Protein AF-0000000080381878 (afdb_homodimer)

Structure (mmCIF, N/CA/C/O backbone):
data_AF-0000000080381878-model_v1
#
loop_
_entity.id
_entity.type
_entity.pdbx_description
1 polymer 'Uncharacterized protein'
#
loop_
_atom_site.group_PDB
_atom_site.id
_atom_site.type_symbol
_atom_site.label_atom_id
_atom_site.label_alt_id
_atom_site.label_comp_id
_atom_site.label_asym_id
_atom_site.label_entity_id
_atom_site.label_seq_id
_atom_site.pdbx_PDB_ins_code
_atom_site.Cartn_x
_atom_site.Cartn_y
_atom_site.Cartn_z
_atom_site.occupancy
_atom_site.B_iso_or_equiv
_atom_site.auth_seq_id
_atom_site.auth_comp_id
_atom_site.auth_asym_id
_atom_site.auth_atom_id
_atom_site.pdbx_PDB_model_num
ATOM 1 N N . MET A 1 1 ? 7.43 -66.438 -28.812 1 29.39 1 MET A N 1
ATOM 2 C CA . MET A 1 1 ? 7.379 -65.875 -27.469 1 29.39 1 MET A CA 1
ATOM 3 C C . MET A 1 1 ? 6.996 -64.375 -27.5 1 29.39 1 MET A C 1
ATOM 5 O O . MET A 1 1 ? 6.422 -63.875 -26.547 1 29.39 1 MET A O 1
ATOM 9 N N . SER A 1 2 ? 7.508 -63.375 -28.281 1 38.94 2 SER A N 1
ATOM 10 C CA . SER A 1 2 ? 8.07 -62.125 -27.781 1 38.94 2 SER A CA 1
ATOM 11 C C . SER A 1 2 ? 6.992 -61.031 -27.656 1 38.94 2 SER A C 1
ATOM 13 O O . SER A 1 2 ? 6.234 -60.781 -28.594 1 38.94 2 SER A O 1
ATOM 15 N N . ALA A 1 3 ? 6.531 -60.75 -26.438 1 44.94 3 ALA A N 1
ATOM 16 C CA . ALA A 1 3 ? 5.68 -59.719 -25.812 1 44.94 3 ALA A CA 1
ATOM 17 C C . ALA A 1 3 ? 6.133 -58.312 -26.203 1 44.94 3 ALA A C 1
ATOM 19 O O . ALA A 1 3 ? 7.254 -57.906 -25.891 1 44.94 3 ALA A O 1
ATOM 20 N N . PHE A 1 4 ? 5.91 -57.844 -27.391 1 40.34 4 PHE A N 1
ATOM 21 C CA . PHE A 1 4 ? 6.152 -56.469 -27.781 1 40.34 4 PHE A CA 1
ATOM 22 C C . PHE A 1 4 ? 5.609 -55.5 -26.734 1 40.34 4 PHE A C 1
ATOM 24 O O . PHE A 1 4 ? 4.395 -55.406 -26.531 1 40.34 4 PHE A O 1
ATOM 31 N N . GLU A 1 5 ? 6.176 -55.469 -25.5 1 43.88 5 GLU A N 1
ATOM 32 C CA . GLU A 1 5 ? 5.855 -54.469 -24.469 1 43.88 5 GLU A CA 1
ATOM 33 C C . GLU A 1 5 ? 5.918 -53.062 -25.047 1 43.88 5 GLU A C 1
ATOM 35 O O . GLU A 1 5 ? 6.984 -52.594 -25.453 1 43.88 5 GLU A O 1
ATOM 40 N N . LEU A 1 6 ? 5.078 -52.656 -25.906 1 43.62 6 LEU A N 1
ATOM 41 C CA . LEU A 1 6 ? 5.066 -51.25 -26.344 1 43.62 6 LEU A CA 1
ATOM 42 C C . LEU A 1 6 ? 5.254 -50.312 -25.156 1 43.62 6 LEU A C 1
ATOM 44 O O . LEU A 1 6 ? 4.52 -50.406 -24.172 1 43.62 6 LEU A O 1
ATOM 48 N N . LEU A 1 7 ? 6.473 -49.938 -24.719 1 45.19 7 LEU A N 1
ATOM 49 C CA . LEU A 1 7 ? 6.898 -48.844 -23.844 1 45.19 7 LEU A CA 1
ATOM 50 C C . LEU A 1 7 ? 6.012 -47.625 -24.031 1 45.19 7 LEU A C 1
ATOM 52 O O . LEU A 1 7 ? 5.996 -47.031 -25.109 1 45.19 7 LEU A O 1
ATOM 56 N N . THR A 1 8 ? 4.809 -47.625 -23.562 1 49.16 8 THR A N 1
ATOM 57 C CA . THR A 1 8 ? 4.023 -46.406 -23.469 1 49.16 8 THR A CA 1
ATOM 58 C C . THR A 1 8 ? 4.879 -45.25 -22.969 1 49.16 8 THR A C 1
ATOM 60 O O . THR A 1 8 ? 5.551 -45.375 -21.953 1 49.16 8 THR A O 1
ATOM 63 N N . PRO A 1 9 ? 5.414 -44.406 -23.875 1 51.03 9 PRO A N 1
ATOM 64 C CA . PRO A 1 9 ? 6.215 -43.25 -23.438 1 51.03 9 PRO A CA 1
ATOM 65 C C . PRO A 1 9 ? 5.676 -42.625 -22.172 1 51.03 9 PRO A C 1
ATOM 67 O O . PRO A 1 9 ? 4.473 -42.688 -21.906 1 51.03 9 PRO A O 1
ATOM 70 N N . PRO A 1 10 ? 6.441 -42.688 -21.094 1 47.47 10 PRO A N 1
ATOM 71 C CA . PRO A 1 10 ? 6 -42 -19.875 1 47.47 10 PRO A CA 1
ATOM 72 C C . PRO A 1 10 ? 5.305 -40.688 -20.172 1 47.47 10 PRO A C 1
ATOM 74 O O . PRO A 1 10 ? 5.57 -40.062 -21.203 1 47.47 10 PRO A O 1
ATOM 77 N N . ARG A 1 11 ? 4.051 -40.531 -19.938 1 46.88 11 ARG A N 1
ATOM 78 C CA . ARG A 1 11 ? 3.324 -39.281 -19.938 1 46.88 11 ARG A CA 1
ATOM 79 C C . ARG A 1 11 ? 4.234 -38.125 -19.516 1 46.88 11 ARG A C 1
ATOM 81 O O . ARG A 1 11 ? 4.91 -38.188 -18.5 1 46.88 11 ARG A O 1
ATOM 88 N N . PRO A 1 12 ? 4.801 -37.406 -20.5 1 44.28 12 PRO A N 1
ATOM 89 C CA . PRO A 1 12 ? 5.59 -36.25 -20.047 1 44.28 12 PRO A CA 1
ATOM 90 C C . PRO A 1 12 ? 5.039 -35.594 -18.781 1 44.28 12 PRO A C 1
ATOM 92 O O . PRO A 1 12 ? 3.824 -35.625 -18.562 1 44.28 12 PRO A O 1
ATOM 95 N N . ASP A 1 13 ? 5.68 -35.656 -17.641 1 41.88 13 ASP A N 1
ATOM 96 C CA . ASP A 1 13 ? 5.402 -34.906 -16.422 1 41.88 13 ASP A CA 1
ATOM 97 C C . ASP A 1 13 ? 4.914 -33.469 -16.75 1 41.88 13 ASP A C 1
ATOM 99 O O . ASP A 1 13 ? 5.719 -32.562 -16.906 1 41.88 13 ASP A O 1
ATOM 103 N N . VAL A 1 14 ? 4.16 -33.219 -17.703 1 46.44 14 VAL A N 1
ATOM 104 C CA . VAL A 1 14 ? 3.502 -31.938 -17.953 1 46.44 14 VAL A CA 1
ATOM 105 C C . VAL A 1 14 ? 3.143 -31.266 -16.625 1 46.44 14 VAL A C 1
ATOM 107 O O . VAL A 1 14 ? 2.676 -30.125 -16.609 1 46.44 14 VAL A O 1
ATOM 110 N N . TRP A 1 15 ? 2.895 -32.031 -15.609 1 46.53 15 TRP A N 1
ATOM 111 C CA . TRP A 1 15 ? 2.586 -31.391 -14.336 1 46.53 15 TRP A CA 1
ATOM 112 C C . TRP A 1 15 ? 3.785 -30.609 -13.812 1 46.53 15 TRP A C 1
ATOM 114 O O . TRP A 1 15 ? 3.695 -29.938 -12.781 1 46.53 15 TRP A O 1
ATOM 124 N N . ALA A 1 16 ? 4.93 -31.031 -14.156 1 47.84 16 ALA A N 1
ATOM 125 C CA . ALA A 1 16 ? 6.117 -30.375 -13.609 1 47.84 16 ALA A CA 1
ATOM 126 C C . ALA A 1 16 ? 6.184 -28.906 -14.016 1 47.84 16 ALA A C 1
ATOM 128 O O . ALA A 1 16 ? 6.797 -28.094 -13.32 1 47.84 16 ALA A O 1
ATOM 129 N N . ALA A 1 17 ? 5.887 -28.531 -15.25 1 48.44 17 ALA A N 1
ATOM 130 C CA . ALA A 1 17 ? 5.965 -27.156 -15.758 1 48.44 17 ALA A CA 1
ATOM 131 C C . ALA A 1 17 ? 5.055 -26.219 -14.961 1 48.44 17 ALA A C 1
ATOM 133 O O . ALA A 1 17 ? 5.293 -25.016 -14.898 1 48.44 17 ALA A O 1
ATOM 134 N N . GLY A 1 18 ? 3.975 -26.656 -14.492 1 54.31 18 GLY A N 1
ATOM 135 C CA . GLY A 1 18 ? 2.922 -25.891 -13.852 1 54.31 18 GLY A CA 1
ATOM 136 C C . GLY A 1 18 ? 3.326 -25.344 -12.492 1 54.31 18 GLY A C 1
ATOM 137 O O . GLY A 1 18 ? 2.615 -24.531 -11.914 1 54.31 18 GLY A O 1
ATOM 138 N N . ASN A 1 19 ? 4.332 -26 -11.891 1 65.44 19 ASN A N 1
ATOM 139 C CA . ASN A 1 19 ? 4.695 -25.688 -10.516 1 65.44 19 ASN A CA 1
ATOM 140 C C . ASN A 1 19 ? 5.852 -24.703 -10.453 1 65.44 19 ASN A C 1
ATOM 142 O O . ASN A 1 19 ? 6.441 -24.484 -9.391 1 65.44 19 ASN A O 1
ATOM 146 N N . LEU A 1 20 ? 6.309 -24.109 -11.656 1 87.06 20 LEU A N 1
ATOM 147 C CA . LEU A 1 20 ? 7.414 -23.156 -11.586 1 87.06 20 LEU A CA 1
ATOM 148 C C . LEU A 1 20 ? 6.953 -21.828 -10.992 1 87.06 20 LEU A C 1
ATOM 150 O O . LEU A 1 20 ? 5.926 -21.281 -11.398 1 87.06 20 LEU A O 1
ATOM 154 N N . THR A 1 21 ? 7.508 -21.375 -10.031 1 94.94 21 THR A N 1
ATOM 155 C CA . THR A 1 21 ? 7.195 -20.125 -9.352 1 94.94 21 THR A CA 1
ATOM 156 C C . THR A 1 21 ? 8.102 -19 -9.844 1 94.94 21 THR A C 1
ATOM 158 O O . THR A 1 21 ? 9.188 -19.25 -10.375 1 94.94 21 THR A O 1
ATOM 161 N N . THR A 1 22 ? 7.676 -17.875 -9.914 1 95.56 22 THR A N 1
ATOM 162 C CA . THR A 1 22 ? 8.43 -16.688 -10.273 1 95.56 22 THR A CA 1
ATOM 163 C C . THR A 1 22 ? 7.973 -15.484 -9.445 1 95.56 22 THR A C 1
ATOM 165 O O . THR A 1 22 ? 7.129 -15.625 -8.555 1 95.56 22 THR A O 1
ATOM 168 N N . THR A 1 23 ? 8.648 -14.375 -9.688 1 97.19 23 THR A N 1
ATOM 169 C CA . THR A 1 23 ? 8.203 -13.102 -9.148 1 97.19 23 THR A CA 1
ATOM 170 C C . THR A 1 23 ? 7.297 -12.383 -10.141 1 97.19 23 THR A C 1
ATOM 172 O O . THR A 1 23 ? 7.688 -12.141 -11.289 1 97.19 23 THR A O 1
ATOM 175 N N . VAL A 1 24 ? 6.105 -12.078 -9.711 1 98.12 24 VAL A N 1
ATOM 176 C CA . VAL A 1 24 ? 5.121 -11.477 -10.602 1 98.12 24 VAL A CA 1
ATOM 177 C C . VAL A 1 24 ? 4.887 -10.016 -10.211 1 98.12 24 VAL A C 1
ATOM 179 O O . VAL A 1 24 ? 4.789 -9.695 -9.023 1 98.12 24 VAL A O 1
ATOM 182 N N . GLN A 1 25 ? 4.836 -9.141 -11.172 1 98.56 25 GLN A N 1
ATOM 183 C CA . GLN A 1 25 ? 4.43 -7.75 -10.984 1 98.56 25 GLN A CA 1
ATOM 184 C C . GLN A 1 25 ? 2.965 -7.551 -11.367 1 98.56 25 GLN A C 1
ATOM 186 O O . GLN A 1 25 ? 2.568 -7.84 -12.5 1 98.56 25 GLN A O 1
ATOM 191 N N . PHE A 1 26 ? 2.211 -7.082 -10.414 1 98.69 26 PHE A N 1
ATOM 192 C CA . PHE A 1 26 ? 0.861 -6.59 -10.664 1 98.69 26 PHE A CA 1
ATOM 193 C C . PHE A 1 26 ? 0.863 -5.078 -10.859 1 98.69 26 PHE A C 1
ATOM 195 O O . PHE A 1 26 ? 1.38 -4.34 -10.016 1 98.69 26 PHE A O 1
ATOM 202 N N . SER A 1 27 ? 0.317 -4.594 -11.945 1 98.56 27 SER A N 1
ATOM 203 C CA . SER A 1 27 ? 0.15 -3.17 -12.219 1 98.56 27 SER A CA 1
ATOM 204 C C . SER A 1 27 ? -1.319 -2.814 -12.422 1 98.56 27 SER A C 1
ATOM 206 O O . SER A 1 27 ? -1.976 -3.354 -13.32 1 98.56 27 SER A O 1
ATOM 208 N N . LEU A 1 28 ? -1.781 -1.905 -11.586 1 98.31 28 LEU A N 1
ATOM 209 C CA . LEU A 1 28 ? -3.207 -1.632 -11.734 1 98.31 28 LEU A CA 1
ATOM 210 C C . LEU A 1 28 ? -3.494 -0.143 -11.57 1 98.31 28 LEU A C 1
ATOM 212 O O . LEU A 1 28 ? -2.695 0.586 -10.977 1 98.31 28 LEU A O 1
ATOM 216 N N . SER A 1 29 ? -4.516 0.302 -12.203 1 98.44 29 SER A N 1
ATOM 217 C CA . SER A 1 29 ? -5.094 1.628 -12.016 1 98.44 29 SER A CA 1
ATOM 218 C C . SER A 1 29 ? -6.465 1.545 -11.352 1 98.44 29 SER A C 1
ATOM 220 O O . SER A 1 29 ? -7.238 0.628 -11.633 1 98.44 29 SER A O 1
ATOM 222 N N . ALA A 1 30 ? -6.68 2.477 -10.469 1 98.5 30 ALA A N 1
ATOM 223 C CA . ALA A 1 30 ? -7.922 2.428 -9.695 1 98.5 30 ALA A CA 1
ATOM 224 C C . ALA A 1 30 ? -8.398 3.83 -9.336 1 98.5 30 ALA A C 1
ATOM 226 O O . ALA A 1 30 ? -7.676 4.809 -9.539 1 98.5 30 ALA A O 1
ATOM 227 N N . GLU A 1 31 ? -9.609 3.898 -8.836 1 97.69 31 GLU A N 1
ATOM 228 C CA . GLU A 1 31 ? -10.164 5.133 -8.289 1 97.69 31 GLU A CA 1
ATOM 229 C C . GLU A 1 31 ? -9.359 5.617 -7.094 1 97.69 31 GLU A C 1
ATOM 231 O O . GLU A 1 31 ? -8.766 4.816 -6.371 1 97.69 31 GLU A O 1
ATOM 236 N N . ILE A 1 32 ? -9.422 6.926 -6.949 1 96.81 32 ILE A N 1
ATOM 237 C CA . ILE A 1 32 ? -8.75 7.527 -5.801 1 96.81 32 ILE A CA 1
ATOM 238 C C . ILE A 1 32 ? -9.672 7.48 -4.586 1 96.81 32 ILE A C 1
ATOM 240 O O . ILE A 1 32 ? -10.414 8.43 -4.324 1 96.81 32 ILE A O 1
ATOM 244 N N . GLU A 1 33 ? -9.68 6.41 -3.895 1 95.5 33 GLU A N 1
ATOM 245 C CA . GLU A 1 33 ? -10.398 6.195 -2.645 1 95.5 33 GLU A CA 1
ATOM 246 C C . GLU A 1 33 ? -9.453 5.789 -1.521 1 95.5 33 GLU A C 1
ATOM 248 O O . GLU A 1 33 ? -8.477 5.066 -1.753 1 95.5 33 GLU A O 1
ATOM 253 N N . ALA A 1 34 ? -9.812 6.195 -0.358 1 93.19 34 ALA A N 1
ATOM 254 C CA . ALA A 1 34 ? -8.898 6.016 0.767 1 93.19 34 ALA A CA 1
ATOM 255 C C . ALA A 1 34 ? -8.68 4.539 1.072 1 93.19 34 ALA A C 1
ATOM 257 O O . ALA A 1 34 ? -7.637 4.152 1.601 1 93.19 34 ALA A O 1
ATOM 258 N N . ASP A 1 35 ? -9.602 3.674 0.667 1 95.38 35 ASP A N 1
ATOM 259 C CA . ASP A 1 35 ? -9.523 2.287 1.117 1 95.38 35 ASP A CA 1
ATOM 260 C C . ASP A 1 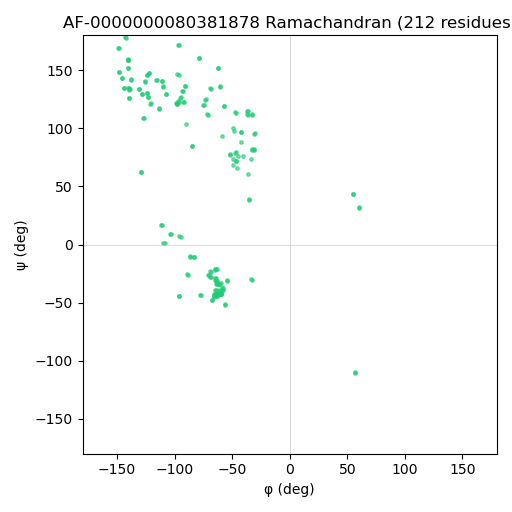35 ? -9.109 1.361 -0.025 1 95.38 35 ASP A C 1
ATOM 262 O O . ASP A 1 35 ? -9 0.147 0.161 1 95.38 35 ASP A O 1
ATOM 266 N N . VAL A 1 36 ? -8.852 1.839 -1.225 1 97.31 36 VAL A N 1
ATOM 267 C CA . VAL A 1 36 ? -8.578 1.01 -2.395 1 97.31 36 VAL A CA 1
ATOM 268 C C . VAL A 1 36 ? -7.297 0.213 -2.176 1 97.31 36 VAL A C 1
ATOM 270 O O . VAL A 1 36 ? -7.238 -0.98 -2.48 1 97.31 36 VAL A O 1
ATOM 273 N N . LEU A 1 37 ? -6.254 0.81 -1.663 1 97.75 37 LEU A N 1
ATOM 274 C CA . LEU A 1 37 ? -4.996 0.11 -1.417 1 97.75 37 LEU A CA 1
ATOM 275 C C . LEU A 1 37 ? -5.207 -1.058 -0.458 1 97.75 37 LEU A C 1
ATOM 277 O O . LEU A 1 37 ? -4.664 -2.145 -0.669 1 97.75 37 LEU A O 1
ATOM 281 N N . CYS A 1 38 ? -5.969 -0.849 0.547 1 98.25 38 CYS A N 1
ATOM 282 C CA . CYS A 1 38 ? -6.246 -1.922 1.496 1 98.25 38 CYS A CA 1
ATOM 283 C C . CYS A 1 38 ? -7.008 -3.059 0.825 1 98.25 38 CYS A C 1
ATOM 285 O O . CYS A 1 38 ? -6.742 -4.234 1.095 1 98.25 38 CYS A O 1
ATOM 287 N N . ARG A 1 39 ? -7.949 -2.736 0.021 1 98 39 ARG A N 1
ATOM 288 C CA . ARG A 1 39 ? -8.734 -3.756 -0.666 1 98 39 ARG A CA 1
ATOM 289 C C . ARG A 1 39 ? -7.855 -4.598 -1.582 1 98 39 ARG A C 1
ATOM 291 O O . ARG A 1 39 ? -7.98 -5.824 -1.616 1 98 39 ARG A O 1
ATOM 298 N N . VAL A 1 40 ? -6.957 -3.967 -2.293 1 98.5 40 VAL A N 1
ATOM 299 C CA . VAL A 1 40 ? -6.039 -4.648 -3.197 1 98.5 40 VAL A CA 1
ATOM 300 C C . VAL A 1 40 ? -5.066 -5.512 -2.393 1 98.5 40 VAL A C 1
ATOM 302 O O . VAL A 1 40 ? -4.895 -6.699 -2.678 1 98.5 40 VAL A O 1
ATOM 305 N N . LEU A 1 41 ? -4.457 -4.992 -1.351 1 98.31 41 LEU A N 1
ATOM 306 C CA . LEU A 1 41 ? -3.434 -5.676 -0.568 1 98.31 41 LEU A CA 1
ATOM 307 C C . LEU A 1 41 ? -4.035 -6.84 0.213 1 98.31 41 LEU A C 1
ATOM 309 O O . LEU A 1 41 ? -3.361 -7.844 0.453 1 98.31 41 LEU A O 1
ATOM 313 N N . ASN A 1 42 ? -5.293 -6.77 0.565 1 98.25 42 ASN A N 1
ATOM 314 C CA . ASN A 1 42 ? -5.98 -7.836 1.284 1 98.25 42 ASN A CA 1
ATOM 315 C C . ASN A 1 42 ? -6.043 -9.117 0.461 1 98.25 42 ASN A C 1
ATOM 317 O O . ASN A 1 42 ? -6.047 -10.219 1.017 1 98.25 42 ASN A O 1
ATOM 321 N N . LEU A 1 43 ? -6.113 -9.055 -0.798 1 98.44 43 LEU A N 1
ATOM 322 C CA . LEU A 1 43 ? -6.152 -10.227 -1.668 1 98.44 43 LEU A CA 1
ATOM 323 C C . LEU A 1 43 ? -4.879 -11.055 -1.524 1 98.44 43 LEU A C 1
ATOM 325 O O . LEU A 1 43 ? -4.914 -12.281 -1.653 1 98.44 43 LEU A O 1
ATOM 329 N N . PHE A 1 44 ? -3.752 -10.391 -1.284 1 98.06 44 PHE A N 1
ATOM 330 C CA . PHE A 1 44 ? -2.498 -11.086 -1.019 1 98.06 44 PHE A CA 1
ATOM 331 C C . PHE A 1 44 ? -2.463 -11.609 0.412 1 98.06 44 PHE A C 1
ATOM 333 O O . PHE A 1 44 ? -2.092 -12.766 0.646 1 98.06 44 PHE A O 1
ATOM 340 N N . ALA A 1 45 ? -2.889 -10.805 1.313 1 96.88 45 ALA A N 1
ATOM 341 C CA . ALA A 1 45 ? -2.867 -11.164 2.727 1 96.88 45 ALA A CA 1
ATOM 342 C C . ALA A 1 45 ? -3.695 -12.422 2.98 1 96.88 45 ALA A C 1
ATOM 344 O O . ALA A 1 45 ? -3.293 -13.297 3.756 1 96.88 45 ALA A O 1
ATOM 345 N N . MET A 1 46 ? -4.82 -12.555 2.418 1 95.06 46 MET A N 1
ATOM 346 C CA . MET A 1 46 ? -5.727 -13.695 2.549 1 95.06 46 MET A CA 1
ATOM 347 C C . MET A 1 46 ? -5.016 -14.992 2.203 1 95.06 46 MET A C 1
ATOM 349 O O . MET A 1 46 ? -5.402 -16.062 2.68 1 95.06 46 MET A O 1
ATOM 353 N N . GLN A 1 47 ? -4.07 -14.93 1.337 1 94.75 47 GLN A N 1
ATOM 354 C CA . GLN A 1 47 ? -3.334 -16.109 0.878 1 94.75 47 GLN A CA 1
ATOM 355 C C . GLN A 1 47 ? -1.949 -16.172 1.515 1 94.75 47 GLN A C 1
ATOM 357 O O . GLN A 1 47 ? -1.094 -16.938 1.074 1 94.75 47 GLN A O 1
ATOM 362 N N . TYR A 1 48 ? -1.655 -15.32 2.482 1 94.56 48 TYR A N 1
ATOM 363 C CA . TYR A 1 48 ? -0.395 -15.227 3.213 1 94.56 48 TYR A CA 1
ATOM 364 C C . TYR A 1 48 ? 0.761 -14.922 2.268 1 94.56 48 TYR A C 1
ATOM 366 O O . TYR A 1 48 ? 1.865 -15.438 2.438 1 94.56 48 TYR A O 1
ATOM 374 N N . LEU A 1 49 ? 0.446 -14.172 1.215 1 96.12 49 LEU A N 1
ATOM 375 C CA . LEU A 1 49 ? 1.475 -13.688 0.302 1 96.12 49 LEU A CA 1
ATOM 376 C C . LEU A 1 49 ? 1.992 -12.32 0.745 1 96.12 49 LEU A C 1
ATOM 378 O O . LEU A 1 49 ? 1.204 -11.43 1.079 1 96.12 49 LEU A O 1
ATOM 382 N N . ILE A 1 50 ? 3.234 -12.125 0.706 1 96 50 ILE A N 1
ATOM 383 C CA . ILE A 1 50 ? 3.836 -10.867 1.135 1 96 50 ILE A CA 1
ATOM 384 C C . ILE A 1 50 ? 4.461 -10.164 -0.065 1 96 50 ILE A C 1
ATOM 386 O O . ILE A 1 50 ? 5.422 -10.664 -0.658 1 96 50 ILE A O 1
ATOM 390 N N . PRO A 1 51 ? 3.957 -9.055 -0.355 1 97.44 51 PRO A N 1
ATOM 391 C CA . PRO A 1 51 ? 4.605 -8.297 -1.426 1 97.44 51 PRO A CA 1
ATOM 392 C C . PRO A 1 51 ? 6.059 -7.949 -1.11 1 97.44 51 PRO A C 1
ATOM 394 O O . PRO A 1 51 ? 6.371 -7.543 0.011 1 97.44 51 PRO A O 1
ATOM 397 N N . CYS A 1 52 ? 6.934 -8.102 -2.037 1 97.06 52 CYS A N 1
ATOM 398 C CA . CYS A 1 52 ? 8.328 -7.746 -1.814 1 97.06 52 CYS A CA 1
ATOM 399 C C . CYS A 1 52 ? 8.586 -6.285 -2.17 1 97.06 52 CYS A C 1
ATOM 401 O O . CYS A 1 52 ? 9.555 -5.688 -1.699 1 97.06 52 CYS A O 1
ATOM 403 N N . GLN A 1 53 ? 7.77 -5.781 -3.041 1 98.12 53 GLN A N 1
ATOM 404 C CA . GLN A 1 53 ? 7.781 -4.363 -3.389 1 98.12 53 GLN A CA 1
ATOM 405 C C . GLN A 1 53 ? 6.371 -3.865 -3.697 1 98.12 53 GLN A C 1
ATOM 407 O O . GLN A 1 53 ? 5.582 -4.57 -4.332 1 98.12 53 GLN A O 1
ATOM 412 N N . LEU A 1 54 ? 6.059 -2.627 -3.303 1 98.56 54 LEU A N 1
ATOM 413 C CA . LEU A 1 54 ? 4.789 -1.963 -3.568 1 98.56 54 LEU A CA 1
ATOM 414 C C . LEU A 1 54 ? 4.996 -0.473 -3.818 1 98.56 54 LEU A C 1
ATOM 416 O O . LEU A 1 54 ? 5.777 0.175 -3.117 1 98.56 54 LEU A O 1
ATOM 420 N N . SER A 1 55 ? 4.375 0.015 -4.809 1 98.69 55 SER A N 1
ATOM 421 C CA . SER A 1 55 ? 4.312 1.458 -5.02 1 98.69 55 SER A CA 1
ATOM 422 C C . SER A 1 55 ? 2.918 1.896 -5.449 1 98.69 55 SER A C 1
ATOM 424 O O . SER A 1 55 ? 2.223 1.165 -6.16 1 98.69 55 SER A O 1
ATOM 426 N N . ALA A 1 56 ? 2.535 2.99 -4.961 1 98.69 56 ALA A N 1
ATOM 427 C CA . ALA A 1 56 ? 1.286 3.633 -5.363 1 98.69 56 ALA A CA 1
ATOM 428 C C . ALA A 1 56 ? 1.462 5.145 -5.48 1 98.69 56 ALA A C 1
ATOM 430 O O . ALA A 1 56 ? 2.072 5.777 -4.613 1 98.69 56 ALA A O 1
ATOM 431 N N . VAL A 1 57 ? 0.931 5.668 -6.57 1 98.44 57 VAL A N 1
ATOM 432 C CA . VAL A 1 57 ? 1.039 7.102 -6.809 1 98.44 57 VAL A CA 1
ATOM 433 C C . VAL A 1 57 ? -0.276 7.637 -7.371 1 98.44 57 VAL A C 1
ATOM 435 O O . VAL A 1 57 ? -0.878 7.016 -8.25 1 98.44 57 VAL A O 1
ATOM 438 N N . GLN A 1 58 ? -0.633 8.664 -6.789 1 97.12 58 GLN A N 1
ATOM 439 C CA . GLN A 1 58 ? -1.77 9.367 -7.379 1 97.12 58 GLN A CA 1
ATOM 440 C C . GLN A 1 58 ? -1.36 10.109 -8.648 1 97.12 58 GLN A C 1
ATOM 442 O O . GLN A 1 58 ? -0.405 10.891 -8.633 1 97.12 58 GLN A O 1
ATOM 447 N N . MET A 1 59 ? -1.952 9.766 -9.625 1 93.81 59 MET A N 1
ATOM 448 C CA . MET A 1 59 ? -1.707 10.414 -10.914 1 93.81 59 MET A CA 1
ATOM 449 C C . MET A 1 59 ? -3.012 10.898 -11.531 1 93.81 59 MET A C 1
ATOM 451 O O . MET A 1 59 ? -3.801 10.102 -12.039 1 93.81 59 MET A O 1
ATOM 455 N N . ALA A 1 60 ? -3.123 12.25 -11.516 1 91.75 60 ALA A N 1
ATOM 456 C CA . ALA A 1 60 ? -4.34 12.852 -12.055 1 91.75 60 ALA A CA 1
ATOM 457 C C . ALA A 1 60 ? -5.578 12.312 -11.352 1 91.75 60 ALA A C 1
ATOM 459 O O . ALA A 1 60 ? -5.738 12.5 -10.141 1 91.75 60 ALA A O 1
ATOM 460 N N . ASP A 1 61 ? -6.391 11.562 -11.953 1 93.81 61 ASP A N 1
ATOM 461 C CA . ASP A 1 61 ? -7.664 11.148 -11.375 1 93.81 61 ASP A CA 1
ATOM 462 C C . ASP A 1 61 ? -7.66 9.656 -11.039 1 93.81 61 ASP A C 1
ATOM 464 O O . ASP A 1 61 ? -8.719 9.047 -10.891 1 93.81 61 ASP A O 1
ATOM 468 N N . SER A 1 62 ? -6.434 9.156 -11.008 1 97.31 62 SER A N 1
ATOM 469 C CA . SER A 1 62 ? -6.375 7.73 -10.703 1 97.31 62 SER A CA 1
ATOM 470 C C . SER A 1 62 ? -5.203 7.414 -9.781 1 97.31 62 SER A C 1
ATOM 472 O O . SER A 1 62 ? -4.289 8.227 -9.625 1 97.31 62 SER A O 1
ATOM 474 N N . LEU A 1 63 ? -5.332 6.301 -9.133 1 98 63 LEU A N 1
ATOM 475 C CA . LEU A 1 63 ? -4.234 5.727 -8.359 1 98 63 LEU A CA 1
ATOM 476 C C . LEU A 1 63 ? -3.52 4.641 -9.164 1 98 63 LEU A C 1
ATOM 478 O O . LEU A 1 63 ? -4.152 3.701 -9.648 1 98 63 LEU A O 1
ATOM 482 N N . GLN A 1 64 ? -2.264 4.82 -9.383 1 98.69 64 GLN A N 1
ATOM 483 C CA . GLN A 1 64 ? -1.441 3.807 -10.031 1 98.69 64 GLN A CA 1
ATOM 484 C C . GLN A 1 64 ? -0.709 2.947 -9.008 1 98.69 64 GLN A C 1
ATOM 486 O O . GLN A 1 64 ? 0.05 3.465 -8.188 1 98.69 64 GLN A O 1
ATOM 491 N N . ILE A 1 65 ? -0.909 1.676 -9.055 1 98.75 65 ILE A N 1
ATOM 492 C CA . ILE A 1 65 ? -0.397 0.761 -8.039 1 98.75 65 ILE A CA 1
ATOM 493 C C . ILE A 1 65 ? 0.456 -0.319 -8.703 1 98.75 65 ILE A C 1
ATOM 495 O O . ILE A 1 65 ? 0.049 -0.913 -9.703 1 98.75 65 ILE A O 1
ATOM 499 N N . GLN A 1 66 ? 1.624 -0.551 -8.211 1 98.75 66 GLN A N 1
ATOM 500 C CA . GLN A 1 66 ? 2.484 -1.659 -8.609 1 98.75 66 GLN A CA 1
ATOM 501 C C . GLN A 1 66 ? 2.861 -2.525 -7.414 1 98.75 66 GLN A C 1
ATOM 503 O O . GLN A 1 66 ? 3.316 -2.012 -6.391 1 98.75 66 GLN A O 1
ATOM 508 N N . VAL A 1 67 ? 2.617 -3.811 -7.559 1 98.81 67 VAL A N 1
ATOM 509 C CA . VAL A 1 67 ? 2.928 -4.758 -6.496 1 98.81 67 VAL A CA 1
ATOM 510 C C . VAL A 1 67 ? 3.758 -5.91 -7.062 1 98.81 67 VAL A C 1
ATOM 512 O O . VAL A 1 67 ? 3.379 -6.527 -8.062 1 98.81 67 VAL A O 1
ATOM 515 N N . GLN A 1 68 ? 4.852 -6.211 -6.441 1 98.5 68 GLN A N 1
ATOM 516 C CA . GLN A 1 68 ? 5.645 -7.379 -6.805 1 98.5 68 GLN A CA 1
ATOM 517 C C . GLN A 1 68 ? 5.52 -8.477 -5.75 1 98.5 68 GLN A C 1
ATOM 519 O O . GLN A 1 68 ? 5.688 -8.227 -4.559 1 98.5 68 GLN A O 1
ATOM 524 N N . VAL A 1 69 ? 5.223 -9.633 -6.219 1 98.06 69 VAL A N 1
ATOM 525 C CA . VAL A 1 69 ? 5.055 -10.773 -5.332 1 98.06 69 VAL A CA 1
ATOM 526 C C . VAL A 1 69 ? 5.867 -11.961 -5.852 1 98.06 69 VAL A C 1
ATOM 528 O O . VAL A 1 69 ? 5.805 -12.289 -7.039 1 98.06 69 VAL A O 1
ATOM 531 N N . GLY A 1 70 ? 6.59 -12.594 -4.938 1 96.62 70 GLY A N 1
ATOM 532 C CA . GLY A 1 70 ? 7.41 -13.734 -5.316 1 96.62 70 GLY A CA 1
ATOM 533 C C . GLY A 1 70 ? 6.73 -15.062 -5.066 1 96.62 70 GLY A C 1
ATOM 534 O O . GLY A 1 70 ? 5.633 -15.109 -4.504 1 96.62 70 GLY A O 1
ATOM 535 N N . GLU A 1 71 ? 7.414 -16.109 -5.582 1 94.56 71 GLU A N 1
ATOM 536 C CA . GLU A 1 71 ? 7.035 -17.5 -5.348 1 94.56 71 GLU A CA 1
ATOM 537 C C . GLU A 1 71 ? 5.586 -17.75 -5.75 1 94.56 71 GLU A C 1
ATOM 539 O O . GLU A 1 71 ? 4.844 -18.422 -5.027 1 94.56 71 GLU A O 1
ATOM 544 N N . LEU A 1 72 ? 5.301 -17.172 -6.898 1 95.62 72 LEU A N 1
ATOM 545 C CA . LEU A 1 72 ? 3.945 -17.359 -7.402 1 95.62 72 LEU A CA 1
ATOM 546 C C . LEU A 1 72 ? 3.953 -18.141 -8.711 1 95.62 72 LEU A C 1
ATOM 548 O O . LEU A 1 72 ? 4.828 -17.953 -9.555 1 95.62 72 LEU A O 1
ATOM 552 N N . THR A 1 73 ? 2.934 -19.016 -8.797 1 95.12 73 THR A N 1
ATOM 553 C CA . THR A 1 73 ? 2.691 -19.562 -10.125 1 95.12 73 THR A CA 1
ATOM 554 C C . THR A 1 73 ? 1.919 -18.562 -10.992 1 95.12 73 THR A C 1
ATOM 556 O O . THR A 1 73 ? 1.247 -17.672 -10.469 1 95.12 73 THR A O 1
ATOM 559 N N . TRP A 1 74 ? 2.031 -18.812 -12.195 1 95 74 TRP A N 1
ATOM 560 C CA . TRP A 1 74 ? 1.28 -17.969 -13.102 1 95 74 TRP A CA 1
ATOM 561 C C . TRP A 1 74 ? -0.221 -18.156 -12.922 1 95 74 TRP A C 1
ATOM 563 O O . TRP A 1 74 ? -0.989 -17.203 -12.977 1 95 74 TRP A O 1
ATOM 573 N N . HIS A 1 75 ? -0.583 -19.297 -12.797 1 95.44 75 HIS A N 1
ATOM 574 C CA . HIS A 1 75 ? -1.995 -19.578 -12.562 1 95.44 75 HIS A CA 1
ATOM 575 C C . HIS A 1 75 ? -2.512 -18.844 -11.336 1 95.44 75 HIS A C 1
ATOM 577 O O . HIS A 1 75 ? -3.518 -18.125 -11.406 1 95.44 75 HIS A O 1
ATOM 583 N N . ARG A 1 76 ? -1.851 -18.953 -10.195 1 96.69 76 ARG A N 1
ATOM 584 C CA . ARG A 1 76 ? -2.225 -18.266 -8.969 1 96.69 76 ARG A CA 1
ATOM 585 C C . ARG A 1 76 ? -2.232 -16.75 -9.18 1 96.69 76 ARG A C 1
ATOM 587 O O . ARG A 1 76 ? -3.139 -16.062 -8.719 1 96.69 76 ARG A O 1
ATOM 594 N N . ALA A 1 77 ? -1.292 -16.219 -9.922 1 97.94 77 ALA A N 1
ATOM 595 C CA . ALA A 1 77 ? -1.217 -14.789 -10.219 1 97.94 77 ALA A CA 1
ATOM 596 C C . ALA A 1 77 ? -2.438 -14.328 -11.016 1 97.94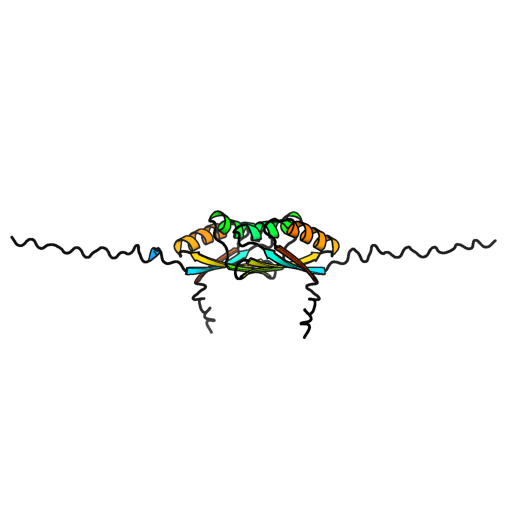 77 ALA A C 1
ATOM 598 O O . ALA A 1 77 ? -3.029 -13.289 -10.711 1 97.94 77 ALA A O 1
ATOM 599 N N . GLN A 1 78 ? -2.791 -15.102 -11.945 1 97.31 78 GLN A N 1
ATOM 600 C CA . GLN A 1 78 ? -3.938 -14.789 -12.789 1 97.31 78 GLN A CA 1
ATOM 601 C C . GLN A 1 78 ? -5.23 -14.789 -11.984 1 97.31 78 GLN A C 1
ATOM 603 O O . GLN A 1 78 ? -6.102 -13.938 -12.195 1 97.31 78 GLN A O 1
ATOM 608 N N . VAL A 1 79 ? -5.363 -15.664 -11.109 1 98.31 79 VAL A N 1
ATOM 609 C CA . VAL A 1 79 ? -6.551 -15.75 -10.266 1 98.31 79 VAL A CA 1
ATOM 610 C C . VAL A 1 79 ? -6.645 -14.523 -9.367 1 98.31 79 VAL A C 1
ATOM 612 O O . VAL A 1 79 ? -7.711 -13.922 -9.234 1 98.31 79 VAL A O 1
ATOM 615 N N . ILE A 1 80 ? -5.574 -14.109 -8.766 1 98.56 80 ILE A N 1
ATOM 616 C CA . ILE A 1 80 ? -5.527 -12.93 -7.91 1 98.56 80 ILE A CA 1
ATOM 617 C C . ILE A 1 80 ? -5.863 -11.688 -8.734 1 98.56 80 ILE A C 1
ATOM 619 O O . ILE A 1 80 ? -6.637 -10.836 -8.297 1 98.56 80 ILE A O 1
ATOM 623 N N . ALA A 1 81 ? -5.316 -11.594 -9.969 1 98.69 81 ALA A N 1
ATOM 624 C CA . ALA A 1 81 ? -5.586 -10.469 -10.852 1 98.69 81 ALA A CA 1
ATOM 625 C C . ALA A 1 81 ? -7.07 -10.375 -11.188 1 98.69 81 ALA A C 1
ATOM 627 O O . ALA A 1 81 ? -7.637 -9.281 -11.25 1 98.69 81 ALA A O 1
ATOM 628 N N . GLU A 1 82 ? -7.691 -11.484 -11.406 1 98.44 82 GLU A N 1
ATOM 629 C CA . GLU A 1 82 ? -9.125 -11.5 -11.703 1 98.44 82 GLU A CA 1
ATOM 630 C C . GLU A 1 82 ? -9.938 -10.992 -10.516 1 98.44 82 GLU A C 1
ATOM 632 O O . GLU A 1 82 ? -10.93 -10.289 -10.695 1 98.44 82 GLU A O 1
ATOM 637 N N . LYS A 1 83 ? -9.562 -11.43 -9.312 1 98.5 83 LYS A N 1
ATOM 638 C CA . LYS A 1 83 ? -10.211 -10.898 -8.117 1 98.5 83 LYS A CA 1
ATOM 639 C C . LYS A 1 83 ? -10.062 -9.383 -8.039 1 98.5 83 LYS A C 1
ATOM 641 O O . LYS A 1 83 ? -10.992 -8.688 -7.617 1 98.5 83 LYS A O 1
ATOM 646 N N . MET A 1 84 ? -8.836 -8.844 -8.477 1 98.62 84 MET A N 1
ATOM 647 C CA . MET A 1 84 ? -8.609 -7.398 -8.5 1 98.62 84 MET A CA 1
ATOM 648 C C . MET A 1 84 ? -9.539 -6.723 -9.508 1 98.62 84 MET A C 1
ATOM 650 O O . MET A 1 84 ? -10.117 -5.676 -9.211 1 98.62 84 MET A O 1
ATOM 654 N N . ARG A 1 85 ? -9.672 -7.336 -10.672 1 98.19 85 ARG A N 1
ATOM 655 C CA . ARG A 1 85 ? -10.508 -6.781 -11.727 1 98.19 85 ARG A CA 1
ATOM 656 C C . ARG A 1 85 ? -11.977 -6.73 -11.297 1 98.19 85 ARG A C 1
ATOM 658 O O . ARG A 1 85 ? -12.75 -5.914 -11.805 1 98.19 85 ARG A O 1
ATOM 665 N N . ASN A 1 86 ? -12.305 -7.5 -10.367 1 98.25 86 ASN A N 1
ATOM 666 C CA . ASN A 1 86 ? -13.672 -7.555 -9.883 1 98.25 86 ASN A CA 1
ATOM 667 C C . ASN A 1 86 ? -13.93 -6.504 -8.805 1 98.25 86 ASN A C 1
ATOM 669 O O . ASN A 1 86 ? -15.07 -6.32 -8.375 1 98.25 86 ASN A O 1
ATOM 673 N N . LEU A 1 87 ? -12.945 -5.855 -8.297 1 97.75 87 LEU A N 1
ATOM 674 C CA . LEU A 1 87 ? -13.156 -4.711 -7.418 1 97.75 87 LEU A CA 1
ATOM 675 C C . LEU A 1 87 ? -13.742 -3.531 -8.188 1 97.75 87 LEU A C 1
ATOM 677 O O . LEU A 1 87 ? -13.203 -3.141 -9.227 1 97.75 87 LEU A O 1
ATOM 681 N N . ILE A 1 88 ? -14.68 -2.914 -7.738 1 98.12 88 ILE A N 1
ATOM 682 C CA . ILE A 1 88 ? -15.422 -1.867 -8.43 1 98.12 88 ILE A CA 1
ATOM 683 C C . ILE A 1 88 ? -14.5 -0.686 -8.719 1 98.12 88 ILE A C 1
ATOM 685 O O . ILE A 1 88 ? -14.617 -0.04 -9.766 1 98.12 88 ILE A O 1
ATOM 689 N N . SER A 1 89 ? -13.609 -0.425 -7.879 1 98 89 SER A N 1
ATOM 690 C CA . SER A 1 89 ? -12.773 0.766 -7.953 1 98 89 SER A CA 1
ATOM 691 C C . SER A 1 89 ? -11.594 0.554 -8.898 1 98 89 SER A C 1
ATOM 693 O O . SER A 1 89 ? -10.867 1.498 -9.219 1 98 89 SER A O 1
ATOM 695 N N . VAL A 1 90 ? -11.344 -0.631 -9.336 1 98.56 90 VAL A N 1
ATOM 696 C CA . VAL A 1 90 ? -10.188 -0.941 -10.164 1 98.56 90 VAL A CA 1
ATOM 697 C C . VAL A 1 90 ? -10.578 -0.851 -11.641 1 98.56 90 VAL A C 1
ATOM 699 O O . VAL A 1 90 ? -11.57 -1.446 -12.07 1 98.56 90 VAL A O 1
ATOM 702 N N . PHE A 1 91 ? -9.773 -0.177 -12.367 1 98.31 91 PHE A N 1
ATOM 703 C CA . PHE A 1 91 ? -10.039 0.044 -13.789 1 98.31 91 PHE A CA 1
ATOM 704 C C . PHE A 1 91 ? -9.305 -0.983 -14.641 1 98.31 91 PHE A C 1
ATOM 706 O O . PHE A 1 91 ? -9.859 -1.509 -15.609 1 98.31 91 PHE A O 1
ATOM 713 N N . ASP A 1 92 ? -8.109 -1.246 -14.375 1 98.31 92 ASP A N 1
ATOM 714 C CA . ASP A 1 92 ? -7.27 -2.127 -15.188 1 98.31 92 ASP A CA 1
ATOM 715 C C . ASP A 1 92 ? -6.254 -2.869 -14.32 1 98.31 92 ASP A C 1
ATOM 717 O O . ASP A 1 92 ? -5.816 -2.354 -13.289 1 98.31 92 ASP A O 1
ATOM 721 N N . VAL A 1 93 ? -5.926 -4.066 -14.742 1 98.75 93 VAL A N 1
ATOM 722 C CA . VAL A 1 93 ? -4.914 -4.887 -14.086 1 98.75 93 VAL A CA 1
ATOM 723 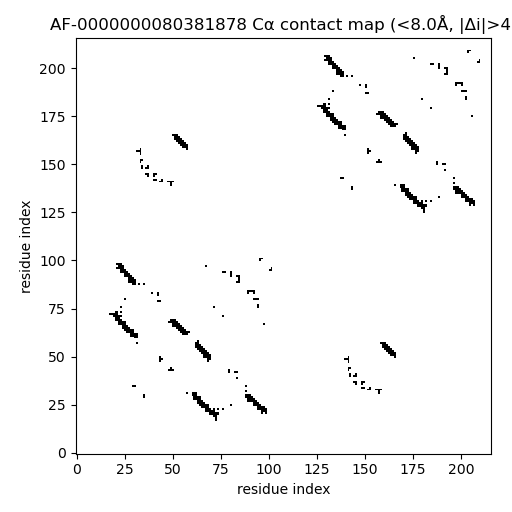C C . VAL A 1 93 ? -4.066 -5.598 -15.141 1 98.75 93 VAL A C 1
ATOM 725 O O . VAL A 1 93 ? -4.605 -6.27 -16.031 1 98.75 93 VAL A O 1
ATOM 728 N N . GLN A 1 94 ? -2.828 -5.418 -15.023 1 98.44 94 GLN A N 1
ATOM 729 C CA . GLN A 1 94 ? -1.877 -6.16 -15.844 1 98.44 94 GLN A CA 1
ATOM 730 C C . GLN A 1 94 ? -0.876 -6.918 -14.977 1 98.44 94 GLN A C 1
ATOM 732 O O . GLN A 1 94 ? -0.489 -6.445 -13.906 1 98.44 94 GLN A O 1
ATOM 737 N N . ILE A 1 95 ? -0.489 -8.047 -15.453 1 98.25 95 ILE A N 1
ATOM 738 C CA . ILE A 1 95 ? 0.532 -8.812 -14.742 1 98.25 95 ILE A CA 1
ATOM 739 C C . ILE A 1 95 ? 1.683 -9.141 -15.695 1 98.25 95 ILE A C 1
ATOM 741 O O . ILE A 1 95 ? 1.463 -9.406 -16.875 1 98.25 95 ILE A O 1
ATOM 745 N N . THR A 1 96 ? 2.828 -9.047 -15.172 1 97.44 96 THR A N 1
ATOM 746 C CA . THR A 1 96 ? 4.023 -9.414 -15.922 1 97.44 96 THR A CA 1
ATOM 747 C C . THR A 1 96 ? 5.02 -10.148 -15.031 1 97.44 96 THR A C 1
ATOM 749 O O . THR A 1 96 ? 4.898 -10.125 -13.805 1 97.44 96 THR A O 1
ATOM 752 N N . ASP A 1 97 ? 5.961 -10.93 -15.711 1 96.31 97 ASP A N 1
ATOM 753 C CA . ASP A 1 97 ? 7.094 -11.5 -14.992 1 96.31 97 ASP A CA 1
ATOM 754 C C . ASP A 1 97 ? 8.094 -10.422 -14.586 1 96.31 97 ASP A C 1
ATOM 756 O O . ASP A 1 97 ? 8.711 -9.789 -15.445 1 96.31 97 ASP A O 1
ATOM 760 N N . ALA A 1 98 ? 8.172 -10.188 -13.32 1 95.25 98 ALA A N 1
ATOM 761 C CA . ALA A 1 98 ? 9.047 -9.117 -12.844 1 95.25 98 ALA A CA 1
ATOM 762 C C . ALA A 1 98 ? 10.508 -9.422 -13.164 1 95.25 98 ALA A C 1
ATOM 764 O O . ALA A 1 98 ? 11.352 -8.523 -13.18 1 95.25 98 ALA A O 1
ATOM 765 N N . GLN A 1 99 ? 10.812 -10.648 -13.18 1 88.19 99 GLN A N 1
ATOM 766 C CA . GLN A 1 99 ? 12.18 -11.055 -13.5 1 88.19 99 GLN A CA 1
ATOM 767 C C . GLN A 1 99 ? 12.484 -10.828 -14.977 1 88.19 99 GLN A C 1
ATOM 769 O O . GLN A 1 99 ? 13.648 -10.672 -15.352 1 88.19 99 GLN A O 1
ATOM 774 N N . HIS A 1 100 ? 11.484 -10.836 -15.789 1 80.56 100 HIS A N 1
ATOM 775 C CA . HIS A 1 100 ? 11.609 -10.586 -17.219 1 80.56 100 HIS A CA 1
ATOM 776 C C . HIS A 1 100 ? 10.617 -9.523 -17.688 1 80.56 100 HIS A C 1
ATOM 778 O O . HIS A 1 100 ? 9.633 -9.844 -18.359 1 80.56 100 HIS A O 1
ATOM 784 N N . PRO A 1 101 ? 10.812 -8.328 -17.125 1 65.12 101 PRO A N 1
ATOM 785 C CA . PRO A 1 101 ? 9.82 -7.305 -17.484 1 65.12 101 PRO A CA 1
ATOM 786 C C . PRO A 1 101 ? 9.719 -7.074 -18.984 1 65.12 101 PRO A C 1
ATOM 788 O O . PRO A 1 101 ? 10.727 -7.156 -19.703 1 65.12 101 PRO A O 1
ATOM 791 N N . ALA A 1 102 ? 8.516 -7.32 -19.547 1 61.66 102 ALA A N 1
ATOM 792 C CA . ALA A 1 102 ? 8.344 -7.125 -20.984 1 61.66 102 ALA A CA 1
ATOM 793 C C . ALA A 1 102 ? 8.914 -5.781 -21.422 1 61.66 102 ALA A C 1
ATOM 795 O O . ALA A 1 102 ? 8.844 -4.797 -20.688 1 61.66 102 ALA A O 1
ATOM 796 N N . GLN A 1 103 ? 9.875 -5.742 -22.156 1 51.56 103 GLN A N 1
ATOM 797 C CA . GLN A 1 103 ? 10.305 -4.527 -22.828 1 51.56 103 GLN A CA 1
ATOM 798 C C . GLN A 1 103 ? 9.125 -3.807 -23.484 1 51.56 103 GLN A C 1
ATOM 800 O O . GLN A 1 103 ? 8.359 -4.414 -24.219 1 51.56 103 GLN A O 1
ATOM 805 N N . VAL A 1 104 ? 8.305 -3.045 -22.766 1 45.44 104 VAL A N 1
ATOM 806 C CA . VAL A 1 104 ? 7.328 -2.223 -23.484 1 45.44 104 VAL A CA 1
ATOM 807 C C . VAL A 1 104 ? 7.895 -1.809 -24.828 1 45.44 104 VAL A C 1
ATOM 809 O O . VAL A 1 104 ? 8.906 -1.107 -24.906 1 45.44 104 VAL A O 1
ATOM 812 N N . GLN A 1 105 ? 7.824 -2.584 -25.719 1 39.91 105 GLN A N 1
ATOM 813 C CA . GLN A 1 105 ? 8.203 -2.197 -27.078 1 39.91 105 GLN A CA 1
ATOM 814 C C . GLN A 1 105 ? 7.488 -0.923 -27.5 1 39.91 105 GLN A C 1
ATOM 816 O O . GLN A 1 105 ? 6.258 -0.861 -27.484 1 39.91 105 GLN A O 1
ATOM 821 N N . SER A 1 106 ? 7.949 0.263 -27 1 38.59 106 SER A N 1
ATOM 822 C CA . SER A 1 106 ? 7.609 1.478 -27.734 1 38.59 106 SER A CA 1
ATOM 823 C C . SER A 1 106 ? 7.516 1.212 -29.234 1 38.59 106 SER A C 1
ATOM 825 O O . SER A 1 106 ? 8.492 0.782 -29.859 1 38.59 106 SER A O 1
ATOM 827 N N . TYR A 1 107 ? 6.422 0.699 -29.766 1 32.5 107 TYR A N 1
ATOM 828 C CA . TYR A 1 107 ? 6.289 0.775 -31.203 1 32.5 107 TYR A CA 1
ATOM 829 C C . TYR A 1 107 ? 6.559 2.189 -31.703 1 32.5 107 TYR A C 1
ATOM 831 O O . TYR A 1 107 ? 5.957 3.15 -31.219 1 32.5 107 TYR A O 1
ATOM 839 N N . ALA A 1 108 ? 7.789 2.475 -32.25 1 27.81 108 ALA A N 1
ATOM 840 C CA . ALA A 1 108 ? 8.016 3.654 -33.062 1 27.81 108 ALA A CA 1
ATOM 841 C C . ALA A 1 108 ? 7.047 3.693 -34.25 1 27.81 108 ALA A C 1
ATOM 843 O O . ALA A 1 108 ? 6.723 2.654 -34.844 1 27.81 108 ALA A O 1
ATOM 844 N N . MET B 1 1 ? -9.164 62.469 35.188 1 36.75 1 MET B N 1
ATOM 845 C CA . MET B 1 1 ? -8.781 61.062 35.281 1 36.75 1 MET B CA 1
ATOM 846 C C . MET B 1 1 ? -8.812 60.375 33.938 1 36.75 1 MET B C 1
ATOM 848 O O . MET B 1 1 ? -9.875 60.281 33.312 1 36.7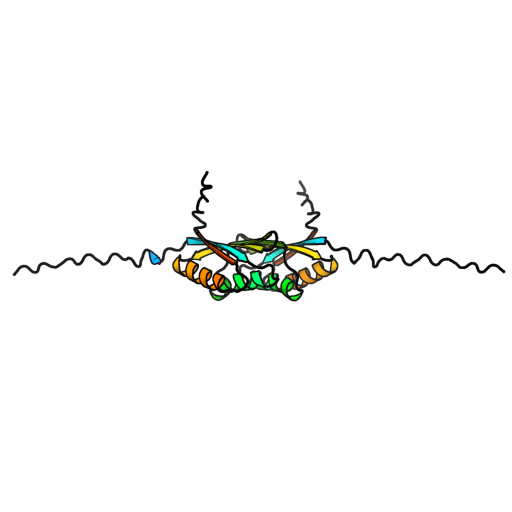5 1 MET B O 1
ATOM 852 N N . SER B 1 2 ? -7.742 60.531 33.094 1 44.5 2 SER B N 1
ATOM 853 C CA . SER B 1 2 ? -7.43 60.125 31.719 1 44.5 2 SER B CA 1
ATOM 854 C C . SER B 1 2 ? -7.484 58.625 31.531 1 44.5 2 SER B C 1
ATOM 856 O O . SER B 1 2 ? -6.883 57.875 32.312 1 44.5 2 SER B O 1
ATOM 858 N N . ALA B 1 3 ? -8.602 58.062 31.109 1 47.75 3 ALA B N 1
ATOM 859 C CA . ALA B 1 3 ? -8.914 56.688 30.766 1 47.75 3 ALA B CA 1
ATOM 860 C C . ALA B 1 3 ? -7.836 56.094 29.859 1 47.75 3 ALA B C 1
ATOM 862 O O . ALA B 1 3 ? -7.66 56.531 28.719 1 47.75 3 ALA B O 1
ATOM 863 N N . PHE B 1 4 ? -6.633 55.812 30.422 1 41.62 4 PHE B N 1
ATOM 864 C CA . PHE B 1 4 ? -5.602 55.031 29.75 1 41.62 4 PHE B CA 1
ATOM 865 C C . PHE B 1 4 ? -6.191 53.75 29.125 1 41.62 4 PHE B C 1
ATOM 867 O O . PHE B 1 4 ? -6.723 52.906 29.828 1 41.62 4 PHE B O 1
ATOM 874 N N . GLU B 1 5 ? -6.969 53.8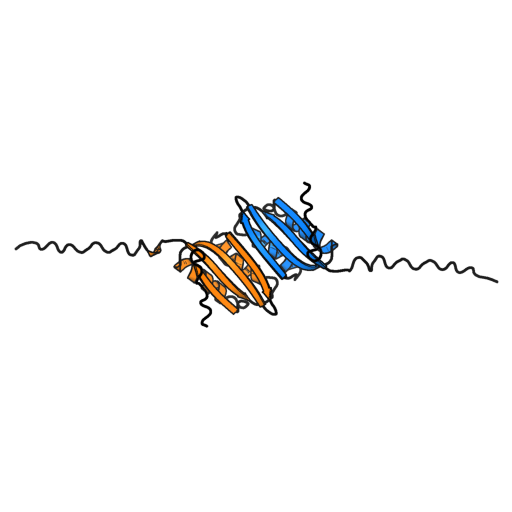75 28.047 1 46.69 5 GLU B N 1
ATOM 875 C CA . GLU B 1 5 ? -7.41 52.75 27.266 1 46.69 5 GLU B CA 1
ATOM 876 C C . GLU B 1 5 ? -6.258 51.781 27 1 46.69 5 GLU B C 1
ATOM 878 O O . GLU B 1 5 ? -5.254 52.156 26.391 1 46.69 5 GLU B O 1
ATOM 883 N N . LEU B 1 6 ? -5.836 50.969 27.953 1 42.53 6 LEU B N 1
ATOM 884 C CA . LEU B 1 6 ? -4.898 49.844 27.766 1 42.53 6 LEU B CA 1
ATOM 885 C C . LEU B 1 6 ? -5.188 49.094 26.484 1 42.53 6 LEU B C 1
ATOM 887 O O . LEU B 1 6 ? -6.285 48.562 26.297 1 42.53 6 LEU B O 1
ATOM 891 N N . LEU B 1 7 ? -4.812 49.625 25.297 1 46.59 7 LEU B N 1
ATOM 892 C CA . LEU B 1 7 ? -4.73 48.906 24.031 1 46.59 7 LEU B CA 1
ATOM 893 C C . LEU B 1 7 ? -4.242 47.469 24.25 1 46.59 7 LEU B C 1
ATOM 895 O O . LEU B 1 7 ? -3.074 47.25 24.594 1 46.59 7 LEU B O 1
ATOM 899 N N . THR B 1 8 ? -4.961 46.688 25 1 48.78 8 THR B N 1
ATOM 900 C CA . THR B 1 8 ? -4.574 45.281 25.031 1 48.78 8 THR B CA 1
ATOM 901 C C . THR B 1 8 ? -4.23 44.781 23.641 1 48.78 8 THR B C 1
ATOM 903 O O . THR B 1 8 ? -5.008 44.969 22.703 1 48.78 8 THR B O 1
ATOM 906 N N . PRO B 1 9 ? -2.932 44.75 23.266 1 51.47 9 PRO B N 1
ATOM 907 C CA . PRO B 1 9 ? -2.535 44.219 21.969 1 51.47 9 PRO B CA 1
ATOM 908 C C . PRO B 1 9 ? -3.367 43.031 21.531 1 51.47 9 PRO B C 1
ATOM 910 O O . PRO B 1 9 ? -3.875 42.281 22.375 1 51.47 9 PRO B O 1
ATOM 913 N N . PRO B 1 10 ? -4.121 43.188 20.469 1 48.22 10 PRO B N 1
ATOM 914 C CA . PRO B 1 10 ? -4.863 42.031 19.969 1 48.22 10 PRO B CA 1
ATOM 915 C C . PRO B 1 10 ? -4.082 40.75 20.109 1 48.22 10 PRO B C 1
ATOM 917 O O . PRO B 1 10 ? -2.85 40.75 20.125 1 48.22 10 PRO B O 1
ATOM 920 N N . ARG B 1 11 ? -4.469 39.844 20.953 1 47.16 11 ARG B N 1
ATOM 921 C CA . ARG B 1 11 ? -3.961 38.5 21.047 1 47.16 11 ARG B CA 1
ATOM 922 C C . ARG B 1 11 ? -3.502 37.969 19.688 1 47.16 11 ARG B C 1
ATOM 924 O O . ARG B 1 11 ? -4.242 38.062 18.703 1 47.16 11 ARG B O 1
ATOM 931 N N . PRO B 1 12 ? -2.188 38.094 19.391 1 44.03 12 PRO B N 1
ATOM 932 C CA . PRO B 1 12 ? -1.78 37.5 18.125 1 44.03 12 PRO B CA 1
ATOM 933 C C . PRO B 1 12 ? -2.588 36.25 17.766 1 44.03 12 PRO B C 1
ATOM 935 O O . PRO B 1 12 ? -3.016 35.5 18.656 1 44.03 12 PRO B O 1
ATOM 938 N N . ASP B 1 13 ? -3.42 36.25 16.75 1 42.38 13 ASP B N 1
ATOM 939 C CA . ASP B 1 13 ? -4.074 35.062 16.172 1 42.38 13 ASP B CA 1
ATOM 940 C C . ASP B 1 13 ? -3.154 33.844 16.203 1 42.38 13 ASP B C 1
ATOM 942 O O . ASP B 1 13 ? -2.352 33.656 15.289 1 42.38 13 ASP B O 1
ATOM 946 N N . VAL B 1 14 ? -2.4 33.594 17.156 1 46.31 14 VAL B N 1
ATOM 947 C CA . VAL B 1 14 ? -1.647 32.344 17.359 1 46.31 14 VAL B CA 1
ATOM 948 C C . VAL B 1 14 ? -2.432 31.172 16.797 1 46.31 14 VAL B C 1
ATOM 950 O O . VAL B 1 14 ? -1.925 30.047 16.734 1 46.31 14 VAL B O 1
ATOM 953 N N . TRP B 1 15 ? -3.725 31.219 16.797 1 46.34 15 TRP B N 1
ATOM 954 C CA . TRP B 1 15 ? -4.48 30.109 16.234 1 46.34 15 TRP B CA 1
ATOM 955 C C . TRP B 1 15 ? -4.219 29.969 14.742 1 46.34 15 TRP B C 1
ATOM 957 O O . TRP B 1 15 ? -4.707 29.047 14.102 1 46.34 15 TRP B O 1
ATOM 967 N N . ALA B 1 16 ? -3.918 31.031 14.133 1 47.53 16 ALA B N 1
ATOM 968 C CA . ALA B 1 16 ? -3.746 31 12.68 1 47.53 16 ALA B CA 1
ATOM 969 C C . ALA B 1 16 ? -2.596 30.062 12.297 1 47.53 16 ALA B C 1
ATOM 971 O O . ALA B 1 16 ? -2.557 29.547 11.18 1 47.53 16 ALA B O 1
ATOM 972 N N . ALA B 1 17 ? -1.479 30.047 12.969 1 48.53 17 ALA B N 1
ATOM 973 C CA . ALA B 1 17 ? -0.294 29.25 12.656 1 48.53 17 ALA B CA 1
ATOM 974 C C . ALA B 1 17 ? -0.608 27.766 12.703 1 48.53 17 ALA B C 1
ATOM 976 O O . ALA B 1 17 ? 0.047 26.953 12.031 1 48.53 17 ALA B O 1
ATOM 977 N N . GLY B 1 18 ? -1.438 27.328 13.531 1 54.22 18 GLY B N 1
ATOM 978 C CA . GLY B 1 18 ? -1.754 25.938 13.82 1 54.22 18 GLY B CA 1
ATOM 979 C C . GLY B 1 18 ? -2.469 25.234 12.68 1 54.22 18 GLY B C 1
ATOM 980 O O . GLY B 1 18 ? -2.637 24.016 12.703 1 54.22 18 GLY B O 1
ATOM 981 N N . ASN B 1 19 ? -3.123 26.031 11.844 1 65.44 19 ASN B N 1
ATOM 982 C CA . ASN B 1 19 ? -3.99 25.484 10.812 1 65.44 19 ASN B CA 1
ATOM 983 C C . ASN B 1 19 ? -3.258 25.328 9.477 1 65.44 19 ASN B C 1
ATOM 985 O O . ASN B 1 19 ? -3.885 25.125 8.438 1 65.44 19 ASN B O 1
ATOM 989 N N . LEU B 1 20 ? -1.879 25.578 9.453 1 87.25 20 LEU B N 1
ATOM 990 C CA . LEU B 1 20 ? -1.178 25.438 8.18 1 87.25 20 LEU B CA 1
ATOM 991 C C . LEU B 1 20 ? -1.036 23.953 7.805 1 87.25 20 LEU B C 1
ATOM 993 O O . LEU B 1 20 ? -0.637 23.141 8.633 1 87.25 20 LEU B O 1
ATOM 997 N N . THR B 1 21 ? -1.432 23.578 6.742 1 95 21 THR B N 1
ATOM 998 C CA . THR B 1 21 ?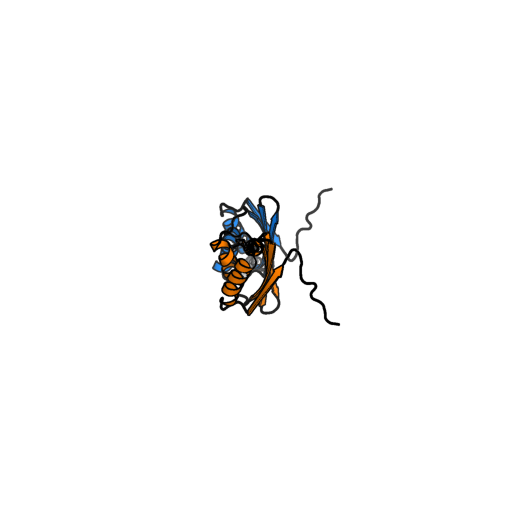 -1.37 22.203 6.227 1 95 21 THR B CA 1
ATOM 999 C C . THR B 1 21 ? -0.164 22.031 5.312 1 95 21 THR B C 1
ATOM 1001 O O . THR B 1 21 ? 0.359 23 4.766 1 95 21 THR B O 1
ATOM 1004 N N . THR B 1 22 ? 0.401 20.969 5.273 1 95.56 22 THR B N 1
ATOM 1005 C CA . THR B 1 22 ? 1.504 20.609 4.391 1 95.56 22 THR B CA 1
ATOM 1006 C C . THR B 1 22 ? 1.384 19.156 3.945 1 95.56 22 THR B C 1
ATOM 1008 O O . THR B 1 22 ? 0.4 18.484 4.262 1 95.56 22 THR B O 1
ATOM 1011 N N . THR B 1 23 ? 2.328 18.766 3.113 1 97.19 23 THR B N 1
ATOM 1012 C CA . THR B 1 23 ? 2.49 17.359 2.766 1 97.19 23 THR B CA 1
ATOM 1013 C C . THR B 1 23 ? 3.496 16.688 3.695 1 97.19 23 THR B C 1
ATOM 1015 O O . THR B 1 23 ? 4.637 17.141 3.812 1 97.19 23 THR B O 1
ATOM 1018 N N . VAL B 1 24 ? 3.047 15.656 4.348 1 98.12 24 VAL B N 1
ATOM 1019 C CA . VAL B 1 24 ? 3.893 14.992 5.332 1 98.12 24 VAL B CA 1
ATOM 1020 C C . VAL B 1 24 ? 4.316 13.625 4.809 1 98.12 24 VAL B C 1
ATOM 1022 O O . VAL B 1 24 ? 3.51 12.898 4.227 1 98.12 24 VAL B O 1
ATOM 1025 N N . GLN B 1 25 ? 5.574 13.289 4.98 1 98.56 25 GLN B N 1
ATOM 1026 C CA . GLN B 1 25 ? 6.094 11.945 4.719 1 98.56 25 GLN B CA 1
ATOM 1027 C C . GLN B 1 25 ? 6.199 11.133 6.004 1 98.56 25 GLN B C 1
ATOM 1029 O O . GLN B 1 25 ? 6.875 11.547 6.949 1 98.56 25 GLN B O 1
ATOM 1034 N N . PHE B 1 26 ? 5.508 10.023 6.008 1 98.75 26 PHE B N 1
ATOM 1035 C CA . PHE B 1 26 ? 5.699 9.008 7.039 1 98.75 26 PHE B CA 1
ATOM 1036 C C . PHE B 1 26 ? 6.68 7.941 6.578 1 98.75 26 PHE B C 1
ATOM 1038 O O . PHE B 1 26 ? 6.508 7.359 5.504 1 98.75 26 PHE B O 1
ATOM 1045 N N . SER B 1 27 ? 7.707 7.672 7.355 1 98.56 27 SER B N 1
ATOM 1046 C CA . SER B 1 27 ? 8.672 6.609 7.098 1 98.56 27 SER B CA 1
ATOM 1047 C C . SER B 1 27 ? 8.719 5.613 8.25 1 98.56 27 SER B C 1
ATOM 1049 O O . SER B 1 27 ? 9.008 5.988 9.391 1 98.56 27 SER B O 1
ATOM 1051 N N . LEU B 1 28 ? 8.422 4.379 7.895 1 98.31 28 LEU B N 1
ATOM 1052 C CA . LEU B 1 28 ? 8.391 3.449 9.023 1 98.31 28 LEU B CA 1
ATOM 1053 C C . LEU B 1 28 ? 9.008 2.107 8.633 1 98.31 28 LEU B C 1
ATOM 1055 O O . LEU B 1 28 ? 9.086 1.773 7.449 1 98.31 28 LEU B O 1
ATOM 1059 N N . SER B 1 29 ? 9.547 1.432 9.586 1 98.44 29 SER B N 1
ATOM 1060 C CA . SER B 1 29 ? 10 0.047 9.492 1 98.44 29 SER B CA 1
ATOM 1061 C C . SER B 1 29 ? 9.125 -0.878 10.328 1 98.44 29 SER B C 1
ATOM 1063 O O . SER B 1 29 ? 8.688 -0.506 11.422 1 98.44 29 SER B O 1
ATOM 1065 N N . ALA B 1 30 ? 8.875 -2.031 9.773 1 98.5 30 ALA B N 1
ATOM 1066 C CA . ALA B 1 30 ? 7.957 -2.949 10.445 1 98.5 30 ALA B CA 1
ATOM 1067 C C . ALA B 1 30 ? 8.328 -4.402 10.156 1 98.5 30 ALA B C 1
ATOM 1069 O O . ALA B 1 30 ? 9.172 -4.676 9.305 1 98.5 30 ALA B O 1
ATOM 1070 N N . GLU B 1 31 ? 7.703 -5.289 10.898 1 97.69 31 GLU B N 1
ATOM 1071 C CA . GLU B 1 31 ? 7.816 -6.723 10.648 1 97.69 31 GLU B CA 1
ATOM 1072 C C . GLU B 1 31 ? 7.27 -7.09 9.266 1 97.69 31 GLU B C 1
ATOM 1074 O O . GLU B 1 31 ? 6.371 -6.422 8.75 1 97.69 31 GLU B O 1
ATOM 1079 N N . ILE B 1 32 ? 7.848 -8.164 8.766 1 96.75 32 ILE B N 1
ATOM 1080 C CA . ILE B 1 32 ? 7.379 -8.672 7.48 1 96.75 32 ILE B CA 1
ATOM 1081 C C . ILE B 1 32 ? 6.172 -9.578 7.691 1 96.75 32 ILE B C 1
ATOM 1083 O O . ILE B 1 32 ? 6.32 -10.797 7.84 1 96.75 32 ILE B O 1
ATOM 1087 N N . GLU B 1 33 ? 5.035 -9.016 7.773 1 95.5 33 GLU B N 1
ATOM 1088 C CA . GLU B 1 33 ? 3.748 -9.703 7.863 1 95.5 33 GLU B CA 1
ATOM 1089 C C . GLU B 1 33 ? 2.822 -9.289 6.723 1 95.5 33 GLU B C 1
ATOM 1091 O O . GLU B 1 33 ? 2.826 -8.133 6.297 1 95.5 33 GLU B O 1
ATOM 1096 N N . ALA B 1 34 ? 2.016 -10.227 6.332 1 93.25 34 ALA B N 1
ATOM 1097 C CA . ALA B 1 34 ? 1.204 -10.008 5.137 1 93.25 34 ALA B CA 1
ATOM 1098 C C . ALA B 1 34 ? 0.2 -8.883 5.355 1 93.25 34 ALA B C 1
ATOM 1100 O O . ALA B 1 34 ? -0.216 -8.219 4.402 1 93.25 34 ALA B O 1
ATOM 1101 N N . ASP B 1 35 ? -0.131 -8.555 6.602 1 95.56 35 ASP B N 1
ATOM 1102 C CA . ASP B 1 35 ? -1.23 -7.625 6.832 1 95.56 35 ASP B CA 1
ATOM 1103 C C . ASP B 1 35 ? -0.716 -6.285 7.359 1 95.56 35 ASP B C 1
ATOM 1105 O O . ASP B 1 35 ? -1.502 -5.375 7.633 1 95.56 35 ASP B O 1
ATOM 1109 N N . VAL B 1 36 ? 0.568 -6.094 7.527 1 97.31 36 VAL B N 1
ATOM 1110 C CA . VAL B 1 36 ? 1.123 -4.895 8.148 1 97.31 36 VAL B CA 1
ATOM 1111 C C . VAL B 1 36 ? 0.788 -3.67 7.297 1 97.31 36 VAL B C 1
ATOM 1113 O O . VAL B 1 36 ? 0.397 -2.627 7.824 1 97.31 36 VAL B O 1
ATOM 1116 N N . LEU B 1 37 ? 0.912 -3.744 6.008 1 97.75 37 LEU B N 1
ATOM 1117 C CA . LEU B 1 37 ? 0.596 -2.621 5.133 1 97.75 37 LEU B CA 1
ATOM 1118 C C . LEU B 1 37 ? -0.863 -2.205 5.285 1 97.75 37 LEU B C 1
ATOM 1120 O O . LEU B 1 37 ? -1.171 -1.012 5.336 1 97.75 37 LEU B O 1
ATOM 1124 N N . CYS B 1 38 ? -1.723 -3.135 5.367 1 98.31 38 CYS B N 1
ATOM 1125 C CA . CYS B 1 38 ? -3.135 -2.824 5.551 1 98.31 38 CYS B CA 1
ATOM 1126 C C . CYS B 1 38 ? -3.375 -2.135 6.891 1 98.31 38 CYS B C 1
ATOM 1128 O O . CYS B 1 38 ? -4.18 -1.207 6.98 1 98.31 38 CYS B O 1
ATOM 1130 N N . ARG B 1 39 ? -2.754 -2.594 7.898 1 98.06 39 ARG B N 1
ATOM 1131 C CA . ARG B 1 39 ? -2.922 -2 9.219 1 98.06 39 ARG B CA 1
ATOM 1132 C C . ARG B 1 39 ? -2.449 -0.55 9.234 1 98.06 39 ARG B C 1
ATOM 1134 O O . ARG B 1 39 ? -3.117 0.321 9.797 1 98.06 39 ARG B O 1
ATOM 1141 N N . VAL B 1 40 ? -1.335 -0.287 8.594 1 98.5 40 VAL B N 1
ATOM 1142 C CA . VAL B 1 40 ? -0.78 1.061 8.508 1 98.5 40 VAL B CA 1
ATOM 1143 C C . VAL B 1 40 ? -1.695 1.945 7.668 1 98.5 40 VAL B C 1
ATOM 1145 O O . VAL B 1 40 ? -2.072 3.041 8.094 1 98.5 40 VAL B O 1
ATOM 1148 N N . LEU B 1 41 ? -2.133 1.507 6.52 1 98.31 41 LEU B N 1
ATOM 1149 C CA . LEU B 1 41 ? -2.926 2.295 5.582 1 98.31 41 LEU B CA 1
ATOM 1150 C C . LEU B 1 41 ? -4.32 2.562 6.137 1 98.31 41 LEU B C 1
ATOM 1152 O O . LEU B 1 41 ? -4.918 3.602 5.852 1 98.31 41 LEU B O 1
ATOM 1156 N N . ASN B 1 42 ? -4.836 1.704 6.965 1 98.31 42 ASN B N 1
ATOM 1157 C CA . ASN B 1 42 ? -6.148 1.873 7.586 1 98.31 42 ASN B CA 1
ATOM 1158 C C . ASN B 1 42 ? -6.191 3.109 8.477 1 98.31 42 ASN B C 1
ATOM 1160 O O . ASN B 1 42 ? -7.238 3.736 8.633 1 98.31 42 ASN B O 1
ATOM 1164 N N . LEU B 1 43 ? -5.148 3.475 9.086 1 98.44 43 LEU B N 1
ATOM 1165 C CA . LEU B 1 43 ? -5.086 4.652 9.945 1 98.44 43 LEU B CA 1
ATOM 1166 C C . LEU B 1 43 ? -5.383 5.918 9.148 1 98.44 43 LEU B C 1
ATOM 1168 O O . LEU B 1 43 ? -5.961 6.871 9.68 1 98.44 43 LEU B O 1
ATOM 1172 N N . PHE B 1 44 ? -4.969 5.941 7.887 1 98.06 44 PHE B N 1
ATOM 1173 C CA . PHE B 1 44 ? -5.297 7.055 7.004 1 98.06 44 PHE B CA 1
ATOM 1174 C C . PHE B 1 44 ? -6.734 6.95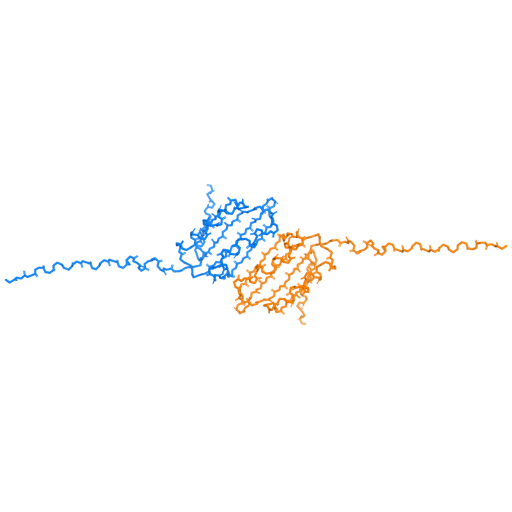3 6.512 1 98.06 44 PHE B C 1
ATOM 1176 O O . PHE B 1 44 ? -7.473 7.941 6.523 1 98.06 44 PHE B O 1
ATOM 1183 N N . ALA B 1 45 ? -7.133 5.789 6.148 1 96.94 45 ALA B N 1
ATOM 1184 C CA . ALA B 1 45 ? -8.477 5.566 5.621 1 96.94 45 ALA B CA 1
ATOM 1185 C C . ALA B 1 45 ? -9.539 5.973 6.637 1 96.94 45 ALA B C 1
ATOM 1187 O O . ALA B 1 45 ? -10.555 6.566 6.273 1 96.94 45 ALA B O 1
ATOM 1188 N N . MET B 1 46 ? -9.383 5.66 7.848 1 95.12 46 MET B N 1
ATOM 1189 C CA . MET B 1 46 ? -10.297 5.984 8.938 1 95.12 46 MET B CA 1
ATOM 1190 C C . MET B 1 46 ? -10.578 7.48 8.992 1 95.12 46 MET B C 1
ATOM 1192 O O . MET B 1 46 ? -11.625 7.906 9.484 1 95.12 46 MET B O 1
ATOM 1196 N N . GLN B 1 47 ? -9.633 8.266 8.609 1 94.75 47 GLN B N 1
ATOM 1197 C CA . GLN B 1 47 ? -9.742 9.719 8.641 1 94.75 47 GLN B CA 1
ATOM 1198 C C . GLN B 1 47 ? -10 10.289 7.25 1 94.75 47 GLN B C 1
ATOM 1200 O O . GLN B 1 47 ? -9.883 11.492 7.035 1 94.75 47 GLN B O 1
ATOM 1205 N N . TYR B 1 48 ? -10.266 9.453 6.258 1 94.69 48 TYR B N 1
ATOM 1206 C CA . TYR B 1 48 ? -10.539 9.797 4.871 1 94.69 48 TYR B CA 1
ATOM 1207 C C . TYR B 1 48 ? -9.359 10.539 4.25 1 94.69 48 TYR B C 1
ATOM 1209 O O . TYR B 1 48 ? -9.539 11.477 3.471 1 94.69 48 TYR B O 1
ATOM 1217 N N . LEU B 1 49 ? -8.172 10.188 4.723 1 96.12 49 LEU B N 1
ATOM 1218 C CA . LEU B 1 49 ? -6.945 10.719 4.129 1 96.12 49 LEU B CA 1
ATOM 1219 C C . LEU B 1 49 ? -6.449 9.805 3.01 1 96.12 49 LEU B C 1
ATOM 1221 O O . LEU B 1 49 ? -6.402 8.586 3.174 1 96.12 49 LEU B O 1
ATOM 1225 N N . ILE B 1 50 ? -6.051 10.344 1.95 1 96 50 ILE B N 1
ATOM 1226 C CA . ILE B 1 50 ? -5.586 9.562 0.808 1 96 50 ILE B CA 1
ATOM 1227 C C . ILE B 1 50 ? -4.094 9.812 0.586 1 96 50 ILE B C 1
ATOM 1229 O O . ILE B 1 50 ? -3.686 10.93 0.263 1 96 50 ILE B O 1
ATOM 1233 N N . PRO B 1 51 ? -3.357 8.805 0.711 1 97.44 51 PRO B N 1
ATOM 1234 C CA . PRO B 1 51 ? -1.937 8.969 0.397 1 97.44 51 PRO B CA 1
ATOM 1235 C C . PRO B 1 51 ? -1.698 9.391 -1.051 1 97.44 51 PRO B C 1
ATOM 1237 O O . PRO B 1 51 ? -2.322 8.852 -1.966 1 97.44 51 PRO B O 1
ATOM 1240 N N . CYS B 1 52 ? -0.834 10.328 -1.271 1 97 52 CYS B N 1
ATOM 1241 C CA . CYS B 1 52 ? -0.52 10.742 -2.635 1 97 52 CYS B CA 1
ATOM 1242 C C . CYS B 1 52 ? 0.614 9.898 -3.211 1 97 52 CYS B C 1
ATOM 1244 O O . CYS B 1 52 ? 0.762 9.805 -4.43 1 97 52 CYS B O 1
ATOM 1246 N N . GLN B 1 53 ? 1.424 9.391 -2.334 1 98.12 53 GLN B N 1
ATOM 1247 C CA . GLN B 1 53 ? 2.477 8.445 -2.701 1 98.12 53 GLN B CA 1
ATOM 1248 C C . GLN B 1 53 ? 2.701 7.414 -1.6 1 98.12 53 GLN B C 1
ATOM 1250 O O . GLN B 1 53 ? 2.672 7.75 -0.414 1 98.12 53 GLN B O 1
ATOM 1255 N N . LEU B 1 54 ? 2.988 6.164 -1.984 1 98.56 54 LEU B N 1
ATOM 1256 C CA . LEU B 1 54 ? 3.295 5.066 -1.073 1 98.56 54 LEU B CA 1
ATOM 1257 C C . LEU B 1 54 ? 4.352 4.145 -1.672 1 98.56 54 LEU B C 1
ATOM 1259 O O . LEU B 1 54 ? 4.301 3.828 -2.863 1 98.56 54 LEU B O 1
ATOM 1263 N N . SER B 1 55 ? 5.285 3.809 -0.881 1 98.69 55 SER B N 1
ATOM 1264 C CA . SER B 1 55 ? 6.227 2.76 -1.262 1 98.69 55 SER B CA 1
ATOM 1265 C C . SER B 1 55 ? 6.516 1.823 -0.093 1 98.69 55 SER B C 1
ATOM 1267 O O . SER B 1 55 ? 6.539 2.254 1.062 1 98.69 55 SER B O 1
ATOM 1269 N N . ALA B 1 56 ? 6.637 0.601 -0.411 1 98.69 56 ALA B N 1
ATOM 1270 C CA . ALA B 1 56 ? 7.047 -0.421 0.549 1 98.69 56 ALA B CA 1
ATOM 1271 C C . ALA B 1 56 ? 8.008 -1.422 -0.09 1 98.69 56 ALA B C 1
ATOM 1273 O O . ALA B 1 56 ? 7.777 -1.878 -1.213 1 98.69 56 ALA B O 1
ATOM 1274 N N . VAL B 1 57 ? 9.055 -1.693 0.654 1 98.44 57 VAL B N 1
ATOM 1275 C CA . VAL B 1 57 ? 10.055 -2.633 0.148 1 98.44 57 VAL B CA 1
ATOM 1276 C C . VAL B 1 57 ? 10.516 -3.549 1.276 1 98.44 57 VAL B C 1
ATOM 1278 O O . VAL B 1 57 ? 10.766 -3.09 2.395 1 98.44 57 VAL B O 1
ATOM 1281 N N . GLN B 1 58 ? 10.547 -4.746 0.918 1 97.19 58 GLN B N 1
ATOM 1282 C CA . GLN B 1 58 ? 11.164 -5.684 1.852 1 97.19 58 GLN B CA 1
ATOM 1283 C C . GLN B 1 58 ? 12.688 -5.562 1.833 1 97.19 58 GLN B C 1
ATOM 1285 O O . GLN B 1 58 ? 13.305 -5.629 0.77 1 97.19 58 GLN B O 1
ATOM 1290 N N . MET B 1 59 ? 13.164 -5.262 2.895 1 93.94 59 MET B N 1
ATOM 1291 C CA . MET B 1 59 ? 14.617 -5.152 3.051 1 93.94 59 MET B CA 1
ATOM 1292 C C . MET B 1 59 ? 15.102 -6.012 4.211 1 93.94 59 MET B C 1
ATOM 1294 O O . MET B 1 59 ? 14.914 -5.652 5.375 1 93.94 59 MET B O 1
ATOM 1298 N N . ALA B 1 60 ? 15.805 -7.109 3.787 1 91.81 60 ALA B N 1
ATOM 1299 C CA . ALA B 1 60 ? 16.312 -8.039 4.793 1 91.81 60 ALA B CA 1
ATOM 1300 C C . ALA B 1 60 ? 15.172 -8.562 5.676 1 91.81 60 ALA B C 1
ATOM 1302 O O . ALA B 1 60 ? 14.25 -9.219 5.188 1 91.81 60 ALA B O 1
ATOM 1303 N N . ASP B 1 61 ? 15.078 -8.203 6.879 1 94.06 61 ASP B N 1
ATOM 1304 C CA . ASP B 1 61 ? 14.117 -8.797 7.801 1 94.06 61 ASP B CA 1
ATOM 1305 C C . ASP B 1 61 ? 13.039 -7.789 8.188 1 94.06 61 ASP B C 1
ATOM 1307 O O . ASP B 1 61 ? 12.359 -7.957 9.203 1 94.06 61 ASP B O 1
ATOM 1311 N N . SER B 1 62 ? 12.992 -6.762 7.383 1 97.38 62 SER B N 1
ATOM 1312 C CA . SER B 1 62 ? 11.984 -5.758 7.715 1 97.38 62 SER B CA 1
ATOM 1313 C C . SER B 1 62 ? 11.312 -5.215 6.461 1 97.38 62 SER B C 1
ATOM 1315 O O . SER B 1 62 ? 11.82 -5.387 5.352 1 97.38 62 SER B O 1
ATOM 1317 N N . LEU B 1 63 ? 10.148 -4.672 6.676 1 98 63 LEU B N 1
ATOM 1318 C CA . LEU B 1 63 ? 9.445 -3.922 5.645 1 98 63 LEU B CA 1
ATOM 1319 C C . LEU B 1 63 ? 9.656 -2.422 5.824 1 98 63 LEU B C 1
ATOM 1321 O O . LEU B 1 63 ? 9.398 -1.879 6.898 1 98 63 LEU B O 1
ATOM 1325 N N . GLN B 1 64 ? 10.188 -1.785 4.84 1 98.69 64 GLN B N 1
ATOM 1326 C CA . GLN B 1 64 ? 10.336 -0.334 4.84 1 98.69 64 GLN B CA 1
ATOM 1327 C C . GLN B 1 64 ? 9.195 0.339 4.086 1 98.69 64 GLN B C 1
ATOM 1329 O O . GLN B 1 64 ? 8.969 0.058 2.908 1 98.69 64 GLN B O 1
ATOM 1334 N N . ILE B 1 65 ? 8.5 1.212 4.73 1 98.75 65 ILE B N 1
ATOM 1335 C CA . ILE B 1 65 ? 7.285 1.812 4.184 1 98.75 65 ILE B CA 1
ATOM 1336 C C . ILE B 1 65 ? 7.418 3.334 4.188 1 98.75 65 ILE B C 1
ATOM 1338 O O . ILE B 1 65 ? 7.816 3.926 5.195 1 98.75 65 ILE B O 1
ATOM 1342 N N . GLN B 1 66 ? 7.148 3.977 3.104 1 98.69 66 GLN B N 1
ATOM 1343 C CA . GLN B 1 66 ? 7.055 5.43 2.992 1 98.69 66 GLN B CA 1
ATOM 1344 C C . GLN B 1 66 ? 5.691 5.852 2.451 1 98.69 66 GLN B C 1
ATOM 1346 O O . GLN B 1 66 ? 5.238 5.336 1.427 1 98.69 66 GLN B O 1
ATOM 1351 N N . VAL B 1 67 ? 5.062 6.738 3.172 1 98.81 67 VAL B N 1
ATOM 1352 C CA . VAL B 1 67 ? 3.748 7.238 2.779 1 98.81 67 VAL B CA 1
ATOM 1353 C C . VAL B 1 67 ? 3.756 8.766 2.783 1 98.81 67 VAL B C 1
ATOM 1355 O O . VAL B 1 67 ? 4.152 9.383 3.771 1 98.81 67 VAL B O 1
ATOM 1358 N N . GLN B 1 68 ? 3.318 9.375 1.738 1 98.5 68 GLN B N 1
ATOM 1359 C CA . GLN B 1 68 ? 3.141 10.82 1.686 1 98.5 68 GLN B CA 1
ATOM 1360 C C . GLN B 1 68 ? 1.662 11.195 1.71 1 98.5 68 GLN B C 1
ATOM 1362 O O . GLN B 1 68 ? 0.868 10.664 0.935 1 98.5 68 GLN B O 1
ATOM 1367 N N . VAL B 1 69 ? 1.352 12.07 2.576 1 98.06 69 VAL B N 1
ATOM 1368 C CA . VAL B 1 69 ? -0.029 12.516 2.727 1 98.06 69 VAL B CA 1
ATOM 1369 C C . VAL B 1 69 ? -0.078 14.039 2.734 1 98.06 69 VAL B C 1
ATOM 1371 O O . VAL B 1 69 ? 0.689 14.695 3.449 1 98.06 69 VAL B O 1
ATOM 1374 N N . GLY B 1 70 ? -1.013 14.586 1.969 1 96.62 70 GLY B N 1
ATOM 1375 C CA . GLY B 1 70 ? -1.152 16.031 1.894 1 96.62 70 GLY B CA 1
ATOM 1376 C C . GLY B 1 70 ? -2.229 16.578 2.814 1 96.62 70 GLY B C 1
ATOM 1377 O O . GLY B 1 70 ? -2.941 15.812 3.465 1 96.62 70 GLY B O 1
ATOM 1378 N N . GLU B 1 71 ? -2.221 17.922 2.869 1 94.56 71 GLU B N 1
ATOM 1379 C CA . GLU B 1 71 ? -3.25 18.672 3.574 1 94.56 71 GLU B CA 1
ATOM 1380 C C . GLU B 1 71 ? -3.369 18.219 5.027 1 94.56 71 GLU B C 1
ATOM 1382 O O . GLU B 1 71 ? -4.477 18.062 5.547 1 94.56 71 GLU B O 1
ATOM 1387 N N . LEU B 1 72 ? -2.18 18.062 5.57 1 95.62 72 LEU B N 1
ATOM 1388 C CA . LEU B 1 72 ? -2.156 17.656 6.969 1 95.62 72 LEU B CA 1
ATOM 1389 C C . LEU B 1 72 ? -1.525 18.734 7.844 1 95.62 72 LEU B C 1
ATOM 1391 O O . LEU B 1 72 ? -0.545 19.359 7.445 1 95.62 72 LEU B O 1
ATOM 1395 N N . THR B 1 73 ? -2.145 18.875 9.031 1 95.12 73 THR B N 1
ATOM 1396 C CA . THR B 1 73 ? -1.411 19.625 10.039 1 95.12 73 THR B CA 1
ATOM 1397 C C . THR B 1 73 ? -0.336 18.766 10.695 1 95.12 73 THR B C 1
ATOM 1399 O O . THR B 1 73 ? -0.419 17.547 10.672 1 95.12 73 THR B O 1
ATOM 1402 N N . TRP B 1 74 ? 0.532 19.453 11.242 1 95 74 TRP B N 1
ATOM 1403 C CA . TRP B 1 74 ? 1.576 18.719 11.961 1 95 74 TRP B CA 1
ATOM 1404 C C . TRP B 1 74 ? 0.999 17.984 13.164 1 95 74 TRP B C 1
ATOM 1406 O O . TRP B 1 74 ? 1.398 16.859 13.461 1 95 74 TRP B O 1
ATOM 1416 N N . HIS B 1 75 ? 0.201 18.609 13.828 1 95.56 75 HIS B N 1
ATOM 1417 C CA . HIS B 1 75 ? -0.441 17.953 14.969 1 95.56 75 HIS B CA 1
ATOM 1418 C C . HIS B 1 75 ? -1.146 16.672 14.547 1 95.56 75 HIS B C 1
ATOM 1420 O O . HIS B 1 75 ? -0.916 15.617 15.141 1 95.56 75 HIS B O 1
ATOM 1426 N N . ARG B 1 76 ? -2 16.719 13.531 1 96.69 76 ARG B N 1
ATOM 1427 C CA . ARG B 1 76 ? -2.691 15.539 13.016 1 96.69 76 ARG B CA 1
ATOM 1428 C C . ARG B 1 76 ? -1.699 14.469 12.57 1 96.69 76 ARG B C 1
ATOM 1430 O O . ARG B 1 76 ? -1.896 13.281 12.836 1 96.69 76 ARG B O 1
ATOM 1437 N N . ALA B 1 77 ? -0.618 14.844 11.961 1 97.94 77 ALA B N 1
ATOM 1438 C CA . ALA B 1 77 ? 0.419 13.914 11.516 1 97.94 77 ALA B CA 1
ATOM 1439 C C . ALA B 1 77 ? 1.051 13.188 12.703 1 97.94 77 ALA B C 1
ATOM 1441 O O . ALA B 1 77 ? 1.244 11.977 12.664 1 97.94 77 ALA B O 1
ATOM 1442 N N . GLN B 1 78 ? 1.317 13.93 13.688 1 97.31 78 GLN B N 1
ATOM 1443 C CA . GLN B 1 78 ? 1.93 13.375 14.891 1 97.31 78 GLN B CA 1
ATOM 1444 C C . GLN B 1 78 ? 0.998 12.375 15.57 1 97.31 78 GLN B C 1
ATOM 1446 O O . GLN B 1 78 ? 1.444 11.336 16.062 1 97.31 78 GLN B O 1
ATOM 1451 N N . VAL B 1 79 ? -0.217 12.648 15.594 1 98.31 79 VAL B N 1
ATOM 1452 C CA . VAL B 1 79 ? -1.205 11.766 16.203 1 98.31 79 VAL B CA 1
ATOM 1453 C C . VAL B 1 79 ? -1.285 10.453 15.422 1 98.31 79 VAL B C 1
ATOM 1455 O O . VAL B 1 79 ? -1.294 9.375 16.016 1 98.31 79 VAL B O 1
ATOM 1458 N N . ILE B 1 80 ? -1.322 10.492 14.141 1 98.56 80 ILE B N 1
ATOM 1459 C CA . ILE B 1 80 ? -1.362 9.312 13.281 1 98.56 80 ILE B CA 1
ATOM 1460 C C . ILE B 1 80 ? -0.09 8.492 13.477 1 98.56 80 ILE B C 1
ATOM 1462 O O . ILE B 1 80 ? -0.149 7.266 13.602 1 98.56 80 ILE B O 1
ATOM 1466 N N . ALA B 1 81 ? 1.074 9.172 13.555 1 98.69 81 ALA B N 1
ATOM 1467 C CA . ALA B 1 81 ? 2.35 8.492 13.766 1 98.69 81 ALA B CA 1
ATOM 1468 C C . ALA B 1 81 ? 2.357 7.742 15.094 1 98.69 81 ALA B C 1
ATOM 1470 O O . ALA B 1 81 ? 2.879 6.629 15.18 1 98.69 81 ALA B O 1
ATOM 1471 N N . GLU B 1 82 ? 1.796 8.32 16.094 1 98.44 82 GLU B N 1
ATOM 1472 C CA . GLU B 1 82 ? 1.729 7.664 17.406 1 98.44 82 GLU B CA 1
ATOM 1473 C C . GLU B 1 82 ? 0.871 6.402 17.328 1 98.44 82 GLU B C 1
ATOM 1475 O O . GLU B 1 82 ? 1.19 5.395 17.969 1 98.44 82 GLU B O 1
ATOM 1480 N N . LYS B 1 83 ? -0.259 6.496 16.641 1 98.5 83 LYS B N 1
ATOM 1481 C CA . LYS B 1 83 ? -1.079 5.305 16.438 1 98.5 83 LYS B CA 1
ATOM 1482 C C . LYS B 1 83 ? -0.289 4.211 15.719 1 98.5 83 LYS B C 1
ATOM 1484 O O . LYS B 1 83 ? -0.443 3.025 16.031 1 98.5 83 LYS B O 1
ATOM 1489 N N . MET B 1 84 ? 0.615 4.629 14.734 1 98.62 84 MET B N 1
ATOM 1490 C CA . MET B 1 84 ? 1.472 3.674 14.039 1 98.62 84 MET B CA 1
ATOM 1491 C C . MET B 1 84 ? 2.461 3.025 15 1 98.62 84 MET B C 1
ATOM 1493 O O . MET B 1 84 ? 2.67 1.812 14.953 1 98.62 84 MET B O 1
ATOM 1497 N N . ARG B 1 85 ? 3.051 3.846 15.852 1 98.25 85 ARG B N 1
ATOM 1498 C CA . ARG B 1 85 ? 4.035 3.357 16.812 1 98.25 85 ARG B CA 1
ATOM 1499 C C . ARG B 1 85 ? 3.404 2.365 17.781 1 98.25 85 ARG B C 1
ATOM 1501 O O . ARG B 1 85 ? 4.098 1.512 18.344 1 98.25 85 ARG B O 1
ATOM 1508 N N . ASN B 1 86 ? 2.156 2.428 17.906 1 98.31 86 ASN B N 1
ATOM 1509 C CA . ASN B 1 86 ? 1.443 1.544 18.828 1 98.31 86 ASN B CA 1
ATOM 1510 C C . ASN B 1 86 ? 1.087 0.217 18.172 1 98.31 86 ASN B C 1
ATOM 1512 O O . ASN B 1 86 ? 0.595 -0.7 18.828 1 98.31 86 ASN B O 1
ATOM 1516 N N . LEU B 1 87 ? 1.24 0.064 16.906 1 97.75 87 LEU B N 1
ATOM 1517 C CA . LEU B 1 87 ? 1.103 -1.238 16.266 1 97.75 87 LEU B CA 1
ATOM 1518 C C . LEU B 1 87 ? 2.248 -2.164 16.656 1 97.75 87 LEU B C 1
ATOM 1520 O O . LEU B 1 87 ? 3.418 -1.788 16.562 1 97.75 87 LEU B O 1
ATOM 1524 N N . ILE B 1 88 ? 2.014 -3.311 16.969 1 98.12 88 ILE B N 1
ATOM 1525 C CA . ILE B 1 88 ? 2.988 -4.254 17.5 1 98.12 88 ILE B CA 1
ATOM 1526 C C . ILE B 1 88 ? 4.062 -4.535 16.453 1 98.12 88 ILE B C 1
ATOM 1528 O O . ILE B 1 88 ? 5.238 -4.711 16.797 1 98.12 88 ILE B O 1
ATOM 1532 N N . SER B 1 89 ? 3.713 -4.547 15.258 1 98 89 SER B N 1
ATOM 1533 C CA . SER B 1 89 ? 4.602 -4.961 14.172 1 98 89 SER B CA 1
ATOM 1534 C C . SER B 1 89 ? 5.508 -3.816 13.734 1 98 89 SER B C 1
ATOM 1536 O O . SER B 1 89 ? 6.434 -4.02 12.945 1 98 89 SER B O 1
ATOM 1538 N N . VAL B 1 90 ? 5.27 -2.637 14.172 1 98.56 90 VAL B N 1
ATOM 1539 C CA . VAL B 1 90 ? 6.02 -1.467 13.727 1 98.56 90 VAL B CA 1
ATOM 1540 C C . VAL B 1 90 ? 7.188 -1.21 14.68 1 98.56 90 VAL B C 1
ATOM 1542 O O . VAL B 1 90 ? 7.004 -1.15 15.898 1 98.56 90 VAL B O 1
ATOM 1545 N N . PHE B 1 91 ? 8.32 -1.011 14.109 1 98.31 91 PHE B N 1
ATOM 1546 C CA . PHE B 1 91 ? 9.539 -0.807 14.883 1 98.31 91 PHE B CA 1
ATOM 1547 C C . PHE B 1 91 ? 9.828 0.68 15.055 1 98.31 91 PHE B C 1
ATOM 1549 O O . PHE B 1 91 ? 10.227 1.121 16.141 1 98.31 91 PHE B O 1
ATOM 1556 N N . ASP B 1 92 ? 9.703 1.432 14.055 1 98.25 92 ASP B N 1
ATOM 1557 C CA . ASP B 1 92 ? 10.062 2.848 14.062 1 98.25 92 ASP B CA 1
ATOM 1558 C C . ASP B 1 92 ? 9.164 3.645 13.117 1 98.25 92 ASP B C 1
ATOM 1560 O O . ASP B 1 92 ? 8.695 3.119 12.109 1 98.25 92 ASP B O 1
ATOM 1564 N N . VAL B 1 93 ? 8.93 4.879 13.484 1 98.75 93 VAL B N 1
ATOM 1565 C CA . VAL B 1 93 ? 8.164 5.816 12.672 1 98.75 93 VAL B CA 1
ATOM 1566 C C . VAL B 1 93 ? 8.812 7.195 12.727 1 98.75 93 VAL B C 1
ATOM 1568 O O . VAL B 1 93 ? 9.062 7.73 13.805 1 98.75 93 VAL B O 1
ATOM 1571 N N . GLN B 1 94 ? 9.078 7.703 11.594 1 98.44 94 GLN B N 1
ATOM 1572 C CA . GLN B 1 94 ? 9.547 9.078 11.469 1 98.44 94 GLN B CA 1
ATOM 1573 C C . GLN B 1 94 ? 8.641 9.883 10.539 1 98.44 94 GLN B C 1
ATOM 1575 O O . GLN B 1 94 ? 8.109 9.344 9.57 1 98.44 94 GLN B O 1
ATOM 1580 N N . ILE B 1 95 ? 8.492 11.117 10.852 1 98.25 95 ILE B N 1
ATOM 1581 C CA . ILE B 1 95 ? 7.723 11.992 9.977 1 98.25 95 ILE B CA 1
ATOM 1582 C C . ILE B 1 95 ? 8.562 13.211 9.594 1 98.25 95 ILE B C 1
ATOM 1584 O O . ILE B 1 95 ? 9.336 13.727 10.414 1 98.25 95 ILE B O 1
ATOM 1588 N N . THR B 1 96 ? 8.43 13.578 8.398 1 97.44 96 THR B N 1
ATOM 1589 C CA . THR B 1 96 ? 9.102 14.781 7.906 1 97.44 96 THR B CA 1
ATOM 1590 C C . THR B 1 96 ? 8.188 15.547 6.957 1 97.44 96 THR B C 1
ATOM 1592 O O . THR B 1 96 ? 7.18 15.016 6.484 1 97.44 96 THR B O 1
ATOM 1595 N N . ASP B 1 97 ? 8.531 16.891 6.781 1 96.38 97 ASP B N 1
ATOM 1596 C CA . ASP B 1 97 ? 7.871 17.672 5.742 1 96.38 97 ASP B CA 1
ATOM 1597 C C . ASP B 1 97 ? 8.344 17.25 4.352 1 96.38 97 ASP B C 1
ATOM 1599 O O . ASP B 1 97 ? 9.523 17.422 4.016 1 96.38 97 ASP B O 1
ATOM 1603 N N . ALA B 1 98 ? 7.449 16.672 3.627 1 95.31 98 ALA B N 1
ATOM 1604 C CA . ALA B 1 98 ? 7.836 16.172 2.311 1 95.31 98 ALA B CA 1
ATOM 1605 C C . ALA B 1 98 ? 8.234 17.312 1.383 1 95.31 98 ALA B C 1
ATOM 1607 O O . ALA B 1 98 ? 8.914 17.094 0.375 1 95.31 98 ALA B O 1
ATOM 1608 N N . GLN B 1 99 ? 7.656 18.406 1.589 1 88.19 99 GLN B N 1
ATOM 1609 C CA . GLN B 1 99 ? 7.992 19.578 0.782 1 88.19 99 GLN B CA 1
ATOM 1610 C C . GLN B 1 99 ? 9.383 20.094 1.119 1 88.19 99 GLN B C 1
ATOM 1612 O O . GLN B 1 99 ? 10.023 20.75 0.293 1 88.19 99 GLN B O 1
ATOM 1617 N N . HIS B 1 100 ? 9.828 19.844 2.295 1 79.81 100 HIS B N 1
ATOM 1618 C CA . HIS B 1 100 ? 11.156 20.219 2.758 1 79.81 100 HIS B CA 1
ATOM 1619 C C . HIS B 1 100 ? 11.891 19.047 3.381 1 79.81 100 HIS B C 1
ATOM 1621 O O . HIS B 1 100 ? 12.055 18.984 4.602 1 79.81 100 HIS B O 1
ATOM 1627 N N . PRO B 1 101 ? 12.117 18.047 2.537 1 64.69 101 PRO B N 1
ATOM 1628 C CA . PRO B 1 101 ? 12.734 16.859 3.121 1 64.69 101 PRO B CA 1
ATOM 1629 C C . PRO B 1 101 ? 14.062 17.156 3.812 1 64.69 101 PRO B C 1
ATOM 1631 O O . PRO B 1 101 ? 14.82 18.016 3.354 1 64.69 101 PRO B O 1
ATOM 1634 N N . ALA B 1 102 ? 14.133 16.891 5.121 1 61.16 102 ALA B N 1
ATOM 1635 C CA . ALA B 1 102 ? 15.367 17.156 5.855 1 61.16 102 ALA B CA 1
ATOM 1636 C C . ALA B 1 102 ? 16.578 16.625 5.102 1 61.16 102 ALA B C 1
ATOM 1638 O O . ALA B 1 102 ? 16.5 15.578 4.441 1 61.16 102 ALA B O 1
ATOM 1639 N N . GLN B 1 103 ? 17.406 17.375 4.641 1 51.09 103 GLN B N 1
ATOM 1640 C CA . GLN B 1 103 ? 18.703 16.938 4.156 1 51.09 103 GLN B CA 1
ATOM 1641 C C . GLN B 1 103 ? 19.375 16 5.152 1 51.09 103 GLN B C 1
ATOM 1643 O O . GLN B 1 103 ? 19.5 16.312 6.3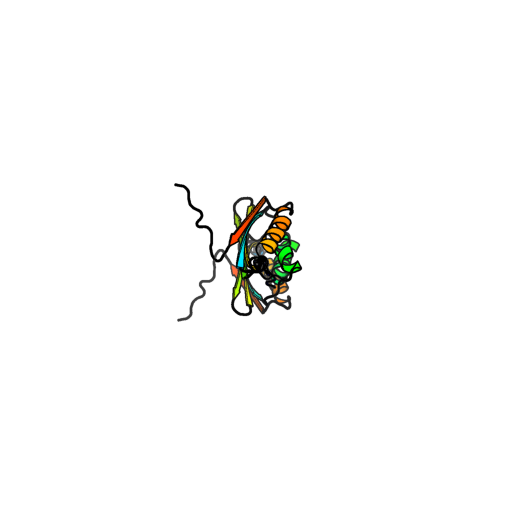36 1 51.09 103 GLN B O 1
ATOM 1648 N N . VAL B 1 104 ? 19.016 14.719 5.238 1 45.31 104 VAL B N 1
ATOM 1649 C CA . VAL B 1 104 ? 19.844 13.844 6.062 1 45.31 104 VAL B CA 1
ATOM 1650 C C . VAL B 1 104 ? 21.297 14.312 6.039 1 45.31 104 VAL B C 1
ATOM 1652 O O . VAL B 1 104 ? 21.938 14.32 4.984 1 45.31 104 VAL B O 1
ATOM 1655 N N . GLN B 1 105 ? 21.609 15.203 6.75 1 39.97 105 GLN B N 1
ATOM 1656 C CA . GLN B 1 105 ? 22.984 15.625 6.895 1 39.97 105 GLN B CA 1
ATOM 1657 C C . GLN B 1 105 ? 23.891 14.438 7.238 1 39.97 105 GLN B C 1
ATOM 1659 O O . GLN B 1 105 ? 23.641 13.727 8.211 1 39.97 105 GLN B O 1
ATOM 1664 N N . SER B 1 106 ? 24.25 13.594 6.215 1 39 106 SER B N 1
ATOM 1665 C CA . SER B 1 106 ? 25.453 12.781 6.41 1 39 106 SER B CA 1
ATOM 1666 C C . SER B 1 106 ? 26.484 13.523 7.242 1 39 106 SER B C 1
ATOM 1668 O O . SER B 1 106 ? 26.938 14.609 6.867 1 39 106 SER B O 1
ATOM 1670 N N . TYR B 1 107 ? 26.391 13.539 8.562 1 31.98 107 TYR B N 1
ATOM 1671 C CA . TYR B 1 107 ? 27.562 13.992 9.297 1 31.98 107 TYR B CA 1
ATOM 1672 C C . TYR B 1 107 ? 28.828 13.297 8.805 1 31.98 107 TYR B C 1
ATOM 1674 O O . TYR B 1 107 ? 28.891 12.07 8.758 1 31.98 107 TYR B O 1
ATOM 1682 N N . ALA B 1 108 ? 29.609 13.953 7.906 1 27.84 108 ALA B N 1
ATOM 1683 C CA . ALA B 1 108 ? 31 13.562 7.699 1 27.84 108 ALA B CA 1
ATOM 1684 C C . ALA B 1 108 ? 31.781 13.578 9.016 1 27.84 108 ALA B C 1
ATOM 1686 O O . ALA B 1 108 ? 31.516 14.414 9.883 1 27.84 108 ALA B O 1
#

InterPro domains:
  IPR060015 ACT-like domain, proteobacteria [PF26954] (20-101)

Secondary structure (DSSP, 8-state):
-------------TTSGGG--EEEEEEEEE---TTHHHHHHHHHHTTT--EEEEEEEEETTEEEEEEEEEEE-HHHHHHHHHHHHTSTTEEEEEEEETTS--------/-------------TTTGGG--EEEEEEEEE---TTHHHHHHHHHHTTT--EEEEEEEEETTEEEEEEEEEEE-HHHHHHHHHHHHTSTTEEEEEEEETTS--------

Nearest PDB structures (foldseek):
  3ibw-assembly1_B  TM=8.576E-01  e=2.252E-05  Chlorobaculum tepidum
  2wve-assembly1_A  TM=8.508E-01  e=3.028E-05  Helicobacter pylori 26695
  2wvc-assembly1_B  TM=8.296E-01  e=6.598E-04  Helicobacter pylori 26695
  2cad-assembly1_B-2  TM=7.976E-01  e=4.624E-04  Helicobacter pylori 26695
  5l3p-assembly1_z  TM=8.473E-01  e=1.193E-03  Escherichia coli

Sequence (216 aa):
MSAFELLTPPRPDVWAAGNLTTTVQFSLSAEIEADVLCRVLNLFAMQYLIPCQLSAVQMADSLQIQVQVGELTWHRAQVIAEKMRNLISVFDVQITDAQHPAQVQSYAMSAFELLTPPRPDVWAAGNLTTTVQFSLSAEIEADVLCRVLNLFAMQYLIPCQLSAVQMADSLQIQVQVGELTWHRAQVIAEKMRNLISVFDVQITDAQHPAQVQSYA

Organism: NCBI:txid216142

Foldseek 3Di:
DDDPPVPPPPPPCPVVVQQDWAKKKKKWKFAPDPCLVVVLVVLCVVVPWDWPDKDWDDDDGIIIIMTITTRDGPVRVVVSQVVSVPDPGIDDMDMDGPVCGPPPPPPD/DPPPPPPPPPPPCPVVVQQDKAKKKKKWKFFPDPCLVVVLVVLCVVVPWDWPDKDWDDDDGIIIIMTITTRDGPVRVVVSQVVSVPDPGIDDMDMDGPVCGPPPPPPD

Solvent-accessible surface area (backbone atoms only — not comparable to full-atom values): 12313 Å² total; per-residue (Å²): 133,88,77,80,72,75,76,69,71,74,72,75,70,66,69,60,70,69,70,52,56,41,41,36,28,41,39,33,38,24,49,79,50,44,55,49,65,43,60,59,51,43,66,36,29,77,69,68,37,56,64,48,33,36,38,34,34,58,50,92,81,26,27,41,36,39,38,29,32,61,79,33,30,65,69,60,50,51,53,53,48,51,58,47,58,66,36,86,55,36,76,48,73,45,75,43,45,56,85,58,60,73,72,76,69,75,80,127,135,83,79,75,74,76,75,68,71,73,72,72,70,65,69,62,70,68,70,52,54,41,40,36,28,40,40,32,36,26,50,79,49,45,54,47,64,43,60,58,50,44,65,36,28,77,69,70,38,56,64,47,32,37,38,35,35,57,51,94,82,28,27,41,37,38,38,29,33,61,79,33,30,66,68,60,50,52,53,53,46,52,58,48,59,67,37,86,54,36,75,47,72,46,75,43,45,57,84,56,59,73,72,76,70,74,78,125

Radius of gyration: 25.82 Å; Cα contacts (8 Å, |Δi|>4): 369; chains: 2; bounding box: 46×127×68 Å

pLDDT: mean 84.18, std 22.46, range [27.81, 98.81]